Protein AF-A0A9P7YY06-F1 (afdb_monomer_lite)

Structure (mmCIF, N/CA/C/O backbone):
data_AF-A0A9P7YY06-F1
#
_entry.id   AF-A0A9P7YY06-F1
#
loop_
_atom_site.group_PDB
_atom_site.id
_atom_site.type_symbol
_atom_site.label_atom_id
_atom_site.label_alt_id
_atom_site.label_comp_id
_atom_site.label_asym_id
_atom_site.label_entity_id
_atom_site.label_seq_id
_atom_site.pdbx_PDB_ins_code
_atom_site.Cartn_x
_atom_site.Cartn_y
_atom_site.Cartn_z
_atom_site.occupancy
_atom_site.B_iso_or_equiv
_atom_site.auth_seq_id
_atom_site.auth_comp_id
_atom_site.auth_asym_id
_atom_site.auth_atom_id
_atom_site.pdbx_PDB_model_num
ATOM 1 N N . MET A 1 1 ? 4.357 -11.375 -32.582 1.00 69.19 1 MET A N 1
ATOM 2 C CA . MET A 1 1 ? 5.715 -10.947 -32.177 1.00 69.19 1 MET A CA 1
ATOM 3 C C . MET A 1 1 ? 5.983 -11.492 -30.786 1.00 69.19 1 MET A C 1
ATOM 5 O O . MET A 1 1 ? 5.056 -11.483 -29.986 1.00 69.19 1 MET A O 1
ATOM 9 N N . ALA A 1 2 ? 7.186 -12.002 -30.522 1.00 88.50 2 ALA A N 1
ATOM 10 C CA . ALA A 1 2 ? 7.590 -12.388 -29.169 1.00 88.50 2 ALA A CA 1
ATOM 11 C C . ALA A 1 2 ? 7.862 -11.129 -28.327 1.00 88.50 2 ALA A C 1
ATOM 13 O O . ALA A 1 2 ? 8.323 -10.129 -28.876 1.00 88.50 2 ALA A O 1
ATOM 14 N N . LEU A 1 3 ? 7.557 -11.180 -27.028 1.00 92.06 3 LEU A N 1
ATOM 15 C CA . LEU A 1 3 ? 7.874 -10.096 -26.093 1.00 92.06 3 LEU A CA 1
ATOM 16 C C . LEU A 1 3 ? 9.390 -10.009 -25.880 1.00 92.06 3 LEU A C 1
ATOM 18 O O . LEU A 1 3 ? 10.074 -11.034 -25.829 1.00 92.06 3 LEU A O 1
ATOM 22 N N . SER A 1 4 ? 9.908 -8.795 -25.727 1.00 96.25 4 SER A N 1
ATOM 23 C CA . SER A 1 4 ? 11.290 -8.557 -25.306 1.00 96.25 4 SER A CA 1
ATOM 24 C C . SER A 1 4 ? 11.513 -8.962 -23.841 1.00 96.25 4 SER A C 1
ATOM 26 O O . SER A 1 4 ? 10.565 -9.104 -23.066 1.00 96.25 4 SER A O 1
ATOM 28 N N . LYS A 1 5 ? 12.777 -9.138 -23.429 1.00 96.31 5 LYS A N 1
ATOM 29 C CA . LYS A 1 5 ? 13.112 -9.486 -22.037 1.00 96.31 5 LYS A CA 1
ATOM 30 C C . LYS A 1 5 ? 12.528 -8.482 -21.017 1.00 96.31 5 LYS A C 1
ATOM 32 O O . LYS A 1 5 ? 11.865 -8.950 -20.092 1.00 96.31 5 LYS A O 1
ATOM 37 N N . PRO A 1 6 ? 12.667 -7.150 -21.190 1.00 95.69 6 PRO A N 1
ATOM 38 C CA . PRO A 1 6 ? 12.095 -6.186 -20.244 1.00 95.69 6 PRO A CA 1
ATOM 39 C C . PRO A 1 6 ? 10.567 -6.249 -20.164 1.00 95.69 6 PRO A C 1
ATOM 41 O O . PRO A 1 6 ? 9.986 -6.055 -19.101 1.00 95.69 6 PRO A O 1
ATOM 44 N N . GLU A 1 7 ? 9.897 -6.581 -21.269 1.00 95.19 7 GLU A N 1
ATOM 45 C CA . GLU A 1 7 ? 8.444 -6.757 -21.295 1.00 95.19 7 GLU A CA 1
ATOM 46 C C . GLU A 1 7 ? 7.975 -7.989 -20.517 1.00 95.19 7 GLU A C 1
ATOM 48 O O . GLU A 1 7 ? 6.922 -7.946 -19.875 1.00 95.19 7 GLU A O 1
ATOM 53 N N . VAL A 1 8 ? 8.731 -9.088 -20.590 1.00 96.50 8 VAL A N 1
ATOM 54 C CA . VAL A 1 8 ? 8.458 -10.304 -19.812 1.00 96.50 8 VAL A CA 1
ATOM 55 C C . VAL A 1 8 ? 8.647 -10.027 -18.322 1.00 96.50 8 VAL A C 1
ATOM 57 O O . VAL A 1 8 ? 7.771 -10.367 -17.528 1.00 96.50 8 VAL A O 1
ATOM 60 N N . GLU A 1 9 ? 9.736 -9.355 -17.954 1.00 96.25 9 GLU A N 1
ATOM 61 C CA . GLU A 1 9 ? 10.035 -9.000 -16.564 1.00 96.25 9 GLU A CA 1
ATOM 62 C C . GLU A 1 9 ? 8.992 -8.025 -15.991 1.00 96.25 9 GLU A C 1
ATOM 64 O O . GLU A 1 9 ? 8.420 -8.277 -14.931 1.00 96.25 9 GLU A O 1
ATOM 69 N N . ALA A 1 10 ? 8.618 -6.982 -16.740 1.00 94.00 10 ALA A N 1
ATOM 70 C CA . ALA A 1 10 ? 7.554 -6.058 -16.346 1.00 94.00 10 ALA A CA 1
ATOM 71 C C . ALA A 1 10 ? 6.196 -6.762 -16.155 1.00 94.00 10 ALA A C 1
ATOM 73 O O . ALA A 1 10 ? 5.458 -6.449 -15.220 1.00 94.00 10 ALA A O 1
ATOM 74 N N . ASN A 1 11 ? 5.856 -7.736 -17.008 1.00 95.12 11 ASN A N 1
ATOM 75 C CA . ASN A 1 11 ? 4.651 -8.548 -16.820 1.00 95.12 11 ASN A CA 1
ATOM 76 C C . ASN A 1 11 ? 4.720 -9.373 -15.528 1.00 95.12 11 ASN A C 1
ATOM 78 O O . ASN A 1 11 ? 3.729 -9.445 -14.799 1.00 95.12 11 ASN A O 1
ATOM 82 N N . ALA A 1 12 ? 5.877 -9.972 -15.236 1.00 95.31 12 ALA A N 1
ATOM 83 C CA . ALA A 1 12 ? 6.086 -10.753 -14.022 1.00 95.31 12 ALA A CA 1
ATOM 84 C C . ALA A 1 12 ? 5.979 -9.895 -12.751 1.00 95.31 12 ALA A C 1
ATOM 86 O O . ALA A 1 12 ? 5.462 -10.379 -11.748 1.00 95.31 12 ALA A O 1
ATOM 87 N N . LEU A 1 13 ? 6.393 -8.625 -12.804 1.00 94.31 13 LEU A N 1
ATOM 88 C CA . LEU A 1 13 ? 6.286 -7.676 -11.689 1.00 94.31 13 LEU A CA 1
ATOM 89 C C . LEU A 1 13 ? 4.850 -7.195 -11.438 1.00 94.31 13 LEU A C 1
ATOM 91 O O . LEU A 1 13 ? 4.500 -6.903 -10.301 1.00 94.31 13 LEU A O 1
ATOM 95 N N . ILE A 1 14 ? 4.000 -7.135 -12.468 1.00 94.06 14 ILE A N 1
ATOM 96 C CA . ILE A 1 14 ? 2.593 -6.711 -12.329 1.00 94.06 14 ILE A CA 1
ATOM 97 C C . ILE A 1 14 ? 1.673 -7.865 -11.928 1.00 94.06 14 ILE A C 1
ATOM 99 O O . ILE A 1 14 ? 0.669 -7.653 -11.249 1.00 94.06 14 ILE A O 1
ATOM 103 N N . ALA A 1 15 ? 1.981 -9.086 -12.358 1.00 94.88 15 ALA A N 1
ATOM 104 C CA . ALA A 1 15 ? 1.129 -10.256 -12.169 1.00 94.88 15 ALA A CA 1
ATOM 105 C C . ALA A 1 15 ? 0.795 -10.660 -10.712 1.00 94.88 15 ALA A C 1
ATOM 107 O O . ALA A 1 15 ? -0.250 -11.295 -10.533 1.00 94.88 15 ALA A O 1
ATOM 108 N N . PRO A 1 16 ? 1.607 -10.365 -9.670 1.00 94.75 16 PRO A N 1
ATOM 109 C CA . PRO A 1 16 ? 1.339 -10.852 -8.325 1.00 94.75 16 PRO A CA 1
ATOM 110 C C . PRO A 1 16 ? -0.047 -10.462 -7.813 1.00 94.75 16 PRO A C 1
ATOM 112 O O . PRO A 1 16 ? -0.464 -9.304 -7.862 1.00 94.75 16 PRO A O 1
ATOM 115 N N . ARG A 1 17 ? -0.760 -11.446 -7.251 1.00 92.69 17 ARG A N 1
ATOM 116 C CA . ARG A 1 17 ? -2.142 -11.282 -6.776 1.00 92.69 17 ARG A CA 1
ATOM 117 C C . ARG A 1 17 ? -2.282 -10.205 -5.698 1.00 92.69 17 ARG A C 1
ATOM 119 O O . ARG A 1 17 ? -3.346 -9.602 -5.613 1.00 92.69 17 ARG A O 1
ATOM 126 N N . LYS A 1 18 ? -1.220 -9.925 -4.933 1.00 92.75 18 LYS A N 1
ATOM 127 C CA . LYS A 1 18 ? -1.161 -8.850 -3.927 1.00 92.75 18 LYS A CA 1
ATOM 128 C C . LYS A 1 18 ? -1.452 -7.454 -4.496 1.00 92.75 18 LYS A C 1
ATOM 130 O O . LYS A 1 18 ? -1.867 -6.585 -3.739 1.00 92.75 18 LYS A O 1
ATOM 135 N N . PHE A 1 19 ? -1.314 -7.244 -5.809 1.00 92.94 19 PHE A N 1
ATOM 136 C CA . PHE A 1 19 ? -1.661 -5.981 -6.476 1.00 92.94 19 PHE A CA 1
ATOM 137 C C . PHE A 1 19 ? -3.099 -5.924 -7.011 1.00 92.94 19 PHE A C 1
ATOM 139 O O . PHE A 1 19 ? -3.560 -4.865 -7.437 1.00 92.94 19 PHE A O 1
ATOM 146 N N . HIS A 1 20 ? -3.817 -7.052 -6.978 1.00 91.44 20 HIS A N 1
ATOM 147 C CA . HIS A 1 20 ? -5.168 -7.198 -7.526 1.00 91.44 20 HIS A CA 1
ATOM 148 C C . HIS A 1 20 ? -6.248 -7.701 -6.550 1.00 91.44 20 HIS A C 1
ATOM 150 O O . HIS A 1 20 ? -7.248 -8.247 -7.032 1.00 91.44 20 HIS A O 1
ATOM 156 N N . PRO A 1 21 ? -6.123 -7.585 -5.210 1.00 90.00 21 PRO A N 1
ATOM 157 C CA . PRO A 1 21 ? -7.195 -8.012 -4.329 1.00 90.00 21 PRO A CA 1
ATOM 158 C C . PRO A 1 21 ? -8.458 -7.163 -4.512 1.00 90.00 21 PRO A C 1
ATOM 160 O O . PRO A 1 21 ? -8.430 -5.954 -4.762 1.00 90.00 21 PRO A O 1
ATOM 163 N N . ILE A 1 22 ? -9.591 -7.845 -4.360 1.00 88.00 22 ILE A N 1
ATOM 164 C CA . ILE A 1 22 ? -10.929 -7.267 -4.387 1.00 88.00 22 ILE A CA 1
ATOM 165 C C . ILE A 1 22 ? -11.623 -7.687 -3.098 1.00 88.00 22 ILE A C 1
ATOM 167 O O . ILE A 1 22 ? -11.728 -8.878 -2.805 1.00 88.00 22 ILE A O 1
ATOM 171 N N . PHE A 1 23 ? -12.134 -6.710 -2.366 1.00 85.38 23 PHE A N 1
ATOM 172 C CA . PHE A 1 23 ? -13.003 -6.910 -1.221 1.00 85.38 23 PHE A CA 1
ATOM 173 C C . PHE A 1 23 ? -14.403 -6.403 -1.564 1.00 85.38 23 PHE A C 1
ATOM 175 O O . PHE A 1 23 ? -14.558 -5.323 -2.126 1.00 85.38 23 PHE A O 1
ATOM 182 N N . VAL A 1 24 ? -15.433 -7.181 -1.244 1.00 83.62 24 VAL A N 1
ATOM 183 C CA . VAL A 1 24 ? -16.827 -6.759 -1.403 1.00 83.62 24 VAL A CA 1
ATOM 184 C C . VAL A 1 24 ? -17.412 -6.569 -0.016 1.00 83.62 24 VAL A C 1
ATOM 186 O O . VAL A 1 24 ? -17.444 -7.510 0.777 1.00 83.62 24 VAL A O 1
ATOM 189 N N . THR A 1 25 ? -17.850 -5.351 0.293 1.00 75.31 25 THR A N 1
ATOM 190 C CA . THR A 1 25 ? -18.431 -5.059 1.603 1.00 75.31 25 THR A CA 1
ATOM 191 C C . THR A 1 25 ? -19.752 -5.816 1.792 1.00 75.31 25 THR A C 1
ATOM 193 O O . THR A 1 25 ? -20.514 -5.977 0.832 1.00 75.31 25 THR A O 1
ATOM 196 N N . PRO A 1 26 ? -20.077 -6.247 3.025 1.00 75.94 26 PRO A N 1
ATOM 197 C CA . PRO A 1 26 ? -21.395 -6.792 3.319 1.00 75.94 26 PRO A CA 1
ATOM 198 C C . PRO A 1 26 ? -22.502 -5.758 3.071 1.00 75.94 26 PRO A C 1
ATOM 200 O O . PRO A 1 26 ? -22.344 -4.573 3.408 1.00 75.94 26 PRO A O 1
ATOM 203 N N . VAL A 1 27 ? -23.625 -6.231 2.523 1.00 72.81 27 VAL A N 1
ATOM 204 C CA . VAL A 1 27 ? -24.876 -5.467 2.398 1.00 72.81 27 VAL A CA 1
ATOM 205 C C . VAL A 1 27 ? -25.431 -5.190 3.798 1.00 72.81 27 VAL A C 1
ATOM 207 O O . VAL A 1 27 ? -25.400 -6.062 4.664 1.00 72.81 27 VAL A O 1
ATOM 210 N N . THR A 1 28 ? -25.949 -3.987 4.022 1.00 66.94 28 THR A N 1
ATOM 211 C CA . THR A 1 28 ? -26.688 -3.604 5.231 1.00 66.94 28 THR A CA 1
ATOM 212 C C . THR A 1 28 ? -28.038 -2.999 4.844 1.00 66.94 28 THR A C 1
ATOM 214 O O . THR A 1 28 ? -28.264 -2.669 3.681 1.00 66.94 28 THR A O 1
ATOM 217 N N . GLU A 1 29 ? -28.932 -2.801 5.817 1.00 62.09 29 GLU A N 1
ATOM 218 C CA . GLU A 1 29 ? -30.251 -2.177 5.592 1.00 62.09 29 GLU A CA 1
ATOM 219 C C . GLU A 1 29 ? -30.163 -0.788 4.936 1.00 62.09 29 GLU A C 1
ATOM 221 O O . GLU A 1 29 ? -31.053 -0.384 4.195 1.00 62.09 29 GLU A O 1
ATOM 226 N N . SER A 1 30 ? -29.065 -0.068 5.178 1.00 57.69 30 SER A N 1
ATOM 227 C CA . SER A 1 30 ? -28.807 1.278 4.660 1.00 57.69 30 SER A CA 1
ATOM 228 C C . SER A 1 30 ? -27.761 1.331 3.538 1.00 57.69 30 SER A C 1
ATOM 230 O O . SER A 1 30 ? -27.449 2.422 3.053 1.00 57.69 30 SER A O 1
ATOM 232 N N . ARG A 1 31 ? -27.177 0.192 3.126 1.00 63.50 31 ARG A N 1
ATOM 233 C CA . ARG A 1 31 ? -26.024 0.159 2.206 1.00 63.50 31 ARG A CA 1
ATOM 234 C C . ARG A 1 31 ? -25.993 -1.101 1.332 1.00 63.50 31 ARG A C 1
ATOM 236 O O . ARG A 1 31 ? -25.912 -2.213 1.840 1.00 63.50 31 ARG A O 1
ATOM 243 N N . GLY A 1 32 ? -25.928 -0.927 0.010 1.00 65.50 32 GLY A N 1
ATOM 244 C CA . GLY A 1 32 ? -25.620 -2.015 -0.930 1.00 65.50 32 GLY A CA 1
ATOM 245 C C . GLY A 1 32 ? -24.169 -2.517 -0.828 1.00 65.50 32 GLY A C 1
ATOM 246 O O . GLY A 1 32 ? -23.328 -1.904 -0.171 1.00 65.50 32 GLY A O 1
ATOM 247 N N . ALA A 1 33 ? -23.857 -3.632 -1.493 1.00 71.50 33 ALA A N 1
ATOM 248 C CA . ALA A 1 33 ? -22.490 -4.146 -1.556 1.00 71.50 33 ALA A CA 1
ATOM 249 C C . ALA A 1 33 ? -21.589 -3.193 -2.358 1.00 71.50 33 ALA A C 1
ATOM 251 O O . ALA A 1 33 ? -21.955 -2.761 -3.452 1.00 71.50 33 ALA A O 1
ATOM 252 N N . LEU A 1 34 ? -20.401 -2.891 -1.833 1.00 73.06 34 LEU A N 1
ATOM 253 C CA . LEU A 1 34 ? -19.396 -2.069 -2.508 1.00 73.06 34 LEU A CA 1
ATOM 254 C C . LEU A 1 34 ? -18.177 -2.913 -2.833 1.00 73.06 34 LEU A C 1
ATOM 256 O O . LEU A 1 34 ? -17.613 -3.571 -1.959 1.00 73.06 34 LEU A O 1
ATOM 260 N N . ARG A 1 35 ? -17.754 -2.862 -4.093 1.00 78.25 35 ARG A N 1
ATOM 261 C CA . ARG A 1 35 ? -16.519 -3.486 -4.548 1.00 78.25 35 ARG A CA 1
ATOM 262 C C . ARG A 1 35 ? -15.356 -2.525 -4.312 1.00 78.25 35 ARG A C 1
ATOM 264 O O . ARG A 1 35 ? -15.343 -1.426 -4.852 1.00 78.25 35 ARG A O 1
ATOM 271 N N . ILE A 1 36 ? -14.382 -2.971 -3.534 1.00 81.56 36 ILE A N 1
ATOM 272 C CA . ILE A 1 36 ? -13.179 -2.235 -3.158 1.00 81.56 36 ILE A CA 1
ATOM 273 C C . ILE A 1 36 ? -11.979 -2.971 -3.747 1.00 81.56 36 ILE A C 1
ATOM 275 O O . ILE A 1 36 ? -11.750 -4.137 -3.428 1.00 81.56 36 ILE A O 1
ATOM 279 N N . THR A 1 37 ? -11.210 -2.300 -4.596 1.00 86.06 37 THR A N 1
ATOM 280 C CA . THR A 1 37 ? -9.901 -2.778 -5.050 1.00 86.06 37 THR A CA 1
ATOM 281 C C . THR A 1 37 ? -8.804 -2.123 -4.232 1.00 86.06 37 THR A C 1
ATOM 283 O O . THR A 1 37 ? -8.888 -0.956 -3.847 1.00 86.06 37 THR A O 1
ATOM 286 N N . PHE A 1 38 ? -7.770 -2.889 -3.931 1.00 90.06 38 PHE A N 1
ATOM 287 C CA . PHE A 1 38 ? -6.593 -2.378 -3.248 1.00 90.06 38 PHE A CA 1
ATOM 288 C C . PHE A 1 38 ? -5.360 -3.131 -3.733 1.00 90.06 38 PHE A C 1
ATOM 290 O O . PHE A 1 38 ? -5.462 -4.013 -4.581 1.00 90.06 38 PHE A O 1
ATOM 297 N N . ALA A 1 39 ? -4.198 -2.756 -3.228 1.00 92.56 39 ALA A N 1
ATOM 298 C CA . ALA A 1 39 ? -2.951 -3.462 -3.421 1.00 92.56 39 ALA A CA 1
ATOM 299 C C . ALA A 1 39 ? -2.143 -3.444 -2.127 1.00 92.56 39 ALA A C 1
ATOM 301 O O . ALA A 1 39 ? -2.262 -2.528 -1.310 1.00 92.56 39 ALA A O 1
ATOM 302 N N . ILE A 1 40 ? -1.309 -4.461 -1.963 1.00 94.62 40 ILE A N 1
ATOM 303 C CA . ILE A 1 40 ? -0.362 -4.595 -0.865 1.00 94.62 40 ILE A CA 1
ATOM 304 C C . ILE A 1 40 ? 1.035 -4.499 -1.469 1.00 94.62 40 ILE A C 1
ATOM 306 O O . ILE A 1 40 ? 1.356 -5.256 -2.383 1.00 94.62 40 ILE A O 1
ATOM 310 N N . ALA A 1 41 ? 1.854 -3.588 -0.957 1.00 94.81 41 ALA A N 1
ATOM 311 C CA . ALA A 1 41 ? 3.284 -3.513 -1.225 1.00 94.81 41 ALA A CA 1
ATOM 312 C C . ALA A 1 41 ? 4.069 -3.974 0.010 1.00 94.81 41 ALA A C 1
ATOM 314 O O . ALA A 1 41 ? 3.643 -3.744 1.146 1.00 94.81 41 ALA A O 1
ATOM 315 N N . GLY A 1 42 ? 5.226 -4.593 -0.206 1.00 94.50 42 GLY A N 1
ATOM 316 C CA . GLY A 1 42 ? 6.080 -5.095 0.865 1.00 94.50 42 GLY A CA 1
ATOM 317 C C . GLY A 1 42 ? 5.615 -6.433 1.423 1.00 94.50 42 GLY A C 1
ATOM 318 O O . GLY A 1 42 ? 5.275 -7.338 0.658 1.00 94.50 42 GLY A O 1
ATOM 319 N N . ALA A 1 43 ? 5.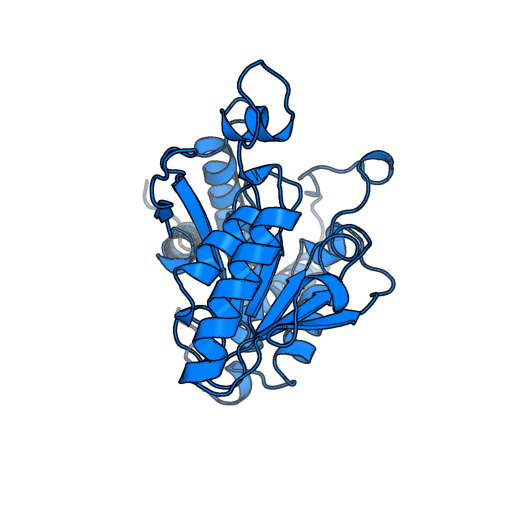623 -6.560 2.748 1.00 92.06 43 ALA A N 1
ATOM 320 C CA . ALA A 1 43 ? 5.298 -7.808 3.437 1.00 92.06 43 ALA A CA 1
ATOM 321 C C . ALA A 1 43 ? 3.886 -8.331 3.105 1.00 92.06 43 ALA A C 1
ATOM 323 O O . ALA A 1 43 ? 2.916 -7.566 3.038 1.00 92.06 43 ALA A O 1
ATOM 324 N N . GLU A 1 44 ? 3.767 -9.646 2.942 1.00 85.31 44 GLU A N 1
ATOM 325 C CA . GLU A 1 44 ? 2.503 -10.329 2.668 1.00 85.31 44 GLU A CA 1
ATOM 326 C C . GLU A 1 44 ? 1.601 -10.376 3.907 1.00 85.31 44 GLU A C 1
ATOM 328 O O . GLU A 1 44 ? 1.980 -9.984 5.012 1.00 85.31 44 GLU A O 1
ATOM 333 N N . GLU A 1 45 ? 0.360 -10.813 3.718 1.00 83.44 45 GLU A N 1
ATOM 334 C CA . GLU A 1 45 ? -0.631 -10.948 4.786 1.00 83.44 45 GLU A CA 1
ATOM 335 C C . GLU A 1 45 ? -0.146 -11.892 5.900 1.00 83.44 45 GLU A C 1
ATOM 337 O O . GLU A 1 45 ? 0.520 -12.891 5.641 1.00 83.44 45 GLU A O 1
ATOM 342 N N . GLY A 1 46 ? -0.475 -11.584 7.159 1.00 81.94 46 GLY A N 1
ATOM 343 C CA . GLY A 1 46 ? -0.106 -12.418 8.310 1.00 81.94 46 GLY A CA 1
ATOM 344 C C . GLY A 1 46 ? 1.329 -12.244 8.819 1.00 81.94 46 GLY A C 1
ATOM 345 O O . GLY A 1 46 ? 1.624 -12.675 9.933 1.00 81.94 46 GLY A O 1
ATOM 346 N N . GLU A 1 47 ? 2.211 -11.573 8.072 1.00 88.19 47 GLU A N 1
ATOM 347 C CA . GLU A 1 47 ? 3.531 -11.200 8.588 1.00 88.19 47 GLU A CA 1
ATOM 348 C C . GLU A 1 47 ? 3.428 -10.169 9.725 1.00 88.19 47 GLU A C 1
ATOM 350 O O . GLU A 1 47 ? 2.619 -9.234 9.681 1.00 88.19 47 GLU A O 1
ATOM 355 N N . ASP A 1 48 ? 4.289 -10.314 10.731 1.00 89.69 48 ASP A N 1
ATOM 356 C CA . ASP A 1 48 ? 4.326 -9.443 11.905 1.00 89.69 48 ASP A CA 1
ATOM 357 C C . ASP A 1 48 ? 5.152 -8.179 11.644 1.00 89.69 48 ASP A C 1
ATOM 359 O O . ASP A 1 48 ? 6.295 -8.050 12.082 1.00 89.69 48 ASP A O 1
ATOM 363 N N . VAL A 1 49 ? 4.575 -7.267 10.859 1.00 90.81 49 VAL A N 1
ATOM 364 C CA . VAL A 1 49 ? 5.192 -5.989 10.487 1.00 90.81 49 VAL A CA 1
ATOM 365 C C . VAL A 1 49 ? 4.240 -4.809 10.631 1.00 90.81 49 VAL A C 1
ATOM 367 O O . VAL A 1 49 ? 3.014 -4.952 10.569 1.00 90.81 49 VAL A O 1
ATOM 370 N N . GLU A 1 50 ? 4.827 -3.622 10.754 1.00 90.69 50 GLU A N 1
ATOM 371 C CA . GLU A 1 50 ? 4.118 -2.346 10.718 1.00 90.69 50 GLU A CA 1
ATOM 372 C C . GLU A 1 50 ? 3.343 -2.183 9.404 1.00 90.69 50 GLU A C 1
ATOM 374 O O . GLU A 1 50 ? 3.828 -2.534 8.320 1.00 90.69 50 GLU A O 1
ATOM 379 N N . THR A 1 51 ? 2.126 -1.645 9.503 1.00 91.75 51 THR A N 1
ATOM 380 C CA . THR A 1 51 ? 1.233 -1.463 8.353 1.00 91.75 51 THR A CA 1
ATOM 381 C C . THR A 1 51 ? 0.956 0.013 8.114 1.00 91.75 51 THR A C 1
ATOM 383 O O . THR A 1 51 ? 0.430 0.728 8.963 1.00 91.75 51 THR A O 1
ATOM 386 N N . ILE A 1 52 ? 1.287 0.469 6.916 1.00 90.44 52 ILE A N 1
ATOM 387 C CA . ILE A 1 52 ? 1.071 1.823 6.428 1.00 90.44 52 ILE A CA 1
ATOM 388 C C . ILE A 1 52 ? -0.140 1.788 5.504 1.00 90.44 52 ILE A C 1
ATOM 390 O O . ILE A 1 52 ? -0.248 0.921 4.642 1.00 90.44 52 ILE A O 1
ATOM 394 N N . MET A 1 53 ? -1.053 2.736 5.650 1.00 88.62 53 MET A N 1
ATOM 395 C CA . MET A 1 53 ? -2.146 2.925 4.710 1.00 88.62 53 MET A CA 1
ATOM 396 C C . MET A 1 53 ? -1.931 4.204 3.929 1.00 88.62 53 MET A C 1
ATOM 398 O O . MET A 1 53 ? -2.021 5.308 4.472 1.00 88.62 53 MET A O 1
ATOM 402 N N . PHE A 1 54 ? -1.665 4.019 2.642 1.00 83.44 54 PHE A N 1
ATOM 403 C CA . PHE A 1 54 ? -1.524 5.084 1.675 1.00 83.44 54 PHE A CA 1
ATOM 404 C C . PHE A 1 54 ? -2.895 5.388 1.066 1.00 83.44 54 PHE A C 1
ATOM 406 O O . PHE A 1 54 ? -3.514 4.536 0.422 1.00 83.44 54 PHE A O 1
ATOM 413 N N . TYR A 1 55 ? -3.365 6.620 1.239 1.00 71.44 55 TYR A N 1
ATOM 414 C CA . TYR A 1 55 ? -4.586 7.102 0.597 1.00 71.44 55 TYR A CA 1
ATOM 415 C C . TYR A 1 55 ? -4.263 8.326 -0.265 1.00 71.44 55 TYR A C 1
ATOM 417 O O . TYR A 1 55 ? -4.184 9.458 0.209 1.00 71.44 55 TYR A O 1
ATOM 425 N N . GLY A 1 56 ? -4.038 8.075 -1.557 1.00 62.50 56 GLY A N 1
ATOM 426 C CA . GLY A 1 56 ? -3.782 9.111 -2.556 1.00 62.50 56 GLY A CA 1
ATOM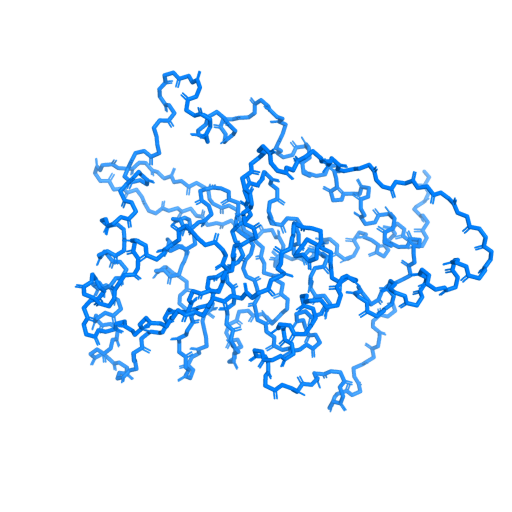 427 C C . GLY A 1 56 ? -5.058 9.847 -2.973 1.00 62.50 56 GLY A C 1
ATOM 428 O O . GLY A 1 56 ? -6.145 9.276 -2.980 1.00 62.50 56 GLY A O 1
ATOM 429 N N . GLY A 1 57 ? -4.924 11.121 -3.356 1.00 54.09 57 GLY A N 1
ATOM 430 C CA . GLY A 1 57 ? -6.044 11.945 -3.837 1.00 54.09 57 GLY A CA 1
ATOM 431 C C . GLY A 1 57 ? -6.462 11.690 -5.292 1.00 54.09 57 GLY A C 1
ATOM 432 O O . GLY A 1 57 ? -7.417 12.303 -5.762 1.00 54.09 57 GLY A O 1
ATOM 433 N N . MET A 1 58 ? -5.754 10.818 -6.017 1.00 56.53 58 MET A N 1
ATOM 434 C CA . MET A 1 58 ? -5.987 10.531 -7.438 1.00 56.53 58 MET A CA 1
ATOM 435 C C . MET A 1 58 ? -6.508 9.106 -7.654 1.00 56.53 58 MET A C 1
ATOM 437 O O . MET A 1 58 ? -6.354 8.239 -6.803 1.00 56.53 58 MET A O 1
ATOM 441 N N . PHE A 1 59 ? -7.145 8.869 -8.800 1.00 61.25 59 PHE A N 1
ATOM 442 C CA . PHE A 1 59 ? -7.534 7.534 -9.252 1.00 61.25 59 PHE A CA 1
ATOM 443 C C . PHE A 1 59 ? -6.286 6.650 -9.431 1.00 61.25 59 PHE A C 1
ATOM 445 O O . PHE A 1 59 ? -5.214 7.139 -9.785 1.00 61.25 59 PHE A O 1
ATOM 452 N N . GLY A 1 60 ? -6.416 5.355 -9.151 1.00 70.25 60 GLY A N 1
ATOM 453 C CA . GLY A 1 60 ? -5.386 4.372 -9.519 1.00 70.25 60 GLY A CA 1
ATOM 454 C C . GLY A 1 60 ? -4.357 4.162 -8.436 1.00 70.25 60 GLY A C 1
ATOM 455 O O . GLY A 1 60 ? -3.270 3.667 -8.718 1.00 70.25 60 GLY A O 1
ATOM 456 N N . VAL A 1 61 ? -4.700 4.534 -7.201 1.00 78.25 61 VAL A N 1
ATOM 457 C CA . VAL A 1 61 ? -3.819 4.469 -6.035 1.00 78.25 61 VAL A CA 1
ATOM 458 C C . VAL A 1 61 ? -3.196 3.089 -5.905 1.00 78.25 61 VAL A C 1
ATOM 460 O O . VAL A 1 61 ? -1.997 3.004 -5.650 1.00 78.25 61 VAL A O 1
ATOM 463 N N . ARG A 1 62 ? -3.955 2.010 -6.148 1.00 87.12 62 ARG A N 1
ATOM 464 C CA . ARG A 1 62 ? -3.418 0.646 -6.034 1.00 87.12 62 ARG A CA 1
ATOM 465 C C . ARG A 1 62 ? -2.218 0.378 -6.944 1.00 87.12 62 ARG A C 1
ATOM 467 O O . ARG A 1 62 ? -1.318 -0.360 -6.559 1.00 87.12 62 ARG A O 1
ATOM 474 N N . TRP A 1 63 ? -2.152 1.019 -8.111 1.00 86.19 63 TRP A N 1
ATOM 475 C CA . TRP A 1 63 ? -1.046 0.857 -9.055 1.00 86.19 63 TRP A CA 1
ATOM 476 C C . TRP A 1 63 ? 0.257 1.488 -8.550 1.00 86.19 63 TRP A C 1
ATOM 478 O O . TRP A 1 63 ? 1.332 1.077 -8.985 1.00 86.19 63 TRP A O 1
ATOM 488 N N . GLN A 1 64 ? 0.189 2.383 -7.554 1.00 84.44 64 GLN A N 1
ATOM 489 C CA . GLN A 1 64 ? 1.384 2.879 -6.871 1.00 84.44 64 GLN A CA 1
ATOM 490 C C . GLN A 1 64 ? 2.125 1.801 -6.078 1.00 84.44 64 GLN A C 1
ATOM 492 O O . GLN A 1 64 ? 3.332 1.927 -5.866 1.00 84.44 64 GLN A O 1
ATOM 497 N N . ALA A 1 65 ? 1.445 0.714 -5.702 1.00 90.38 65 ALA A N 1
ATOM 498 C CA . ALA A 1 65 ? 2.077 -0.405 -5.018 1.00 90.38 65 ALA A CA 1
ATOM 499 C C . ALA A 1 65 ? 3.240 -0.993 -5.825 1.00 90.38 65 ALA A C 1
ATOM 501 O O . ALA A 1 65 ? 4.251 -1.345 -5.231 1.00 90.38 65 ALA A O 1
ATOM 502 N N . LEU A 1 66 ? 3.146 -1.021 -7.162 1.00 90.56 66 LEU A N 1
ATOM 503 C CA . LEU A 1 66 ? 4.207 -1.539 -8.035 1.00 90.56 66 LEU A CA 1
ATOM 504 C C . LEU A 1 66 ? 5.527 -0.793 -7.852 1.00 90.56 66 LEU A C 1
ATOM 506 O O . LEU A 1 66 ? 6.598 -1.390 -7.868 1.00 90.56 66 LEU A O 1
ATOM 510 N N . TRP A 1 67 ? 5.444 0.524 -7.678 1.00 87.00 67 TRP A N 1
ATOM 511 C CA . TRP A 1 67 ? 6.616 1.365 -7.507 1.00 87.00 67 TRP A CA 1
ATOM 512 C C . TRP A 1 67 ? 7.187 1.224 -6.096 1.00 87.00 67 TRP A C 1
ATOM 514 O O . TRP A 1 67 ? 8.401 1.214 -5.931 1.00 87.00 67 TRP A O 1
ATOM 524 N N . GLN A 1 68 ? 6.340 1.058 -5.080 1.00 89.62 68 GLN A N 1
ATOM 525 C CA . GLN A 1 68 ? 6.789 1.027 -3.685 1.00 89.62 68 GLN A CA 1
ATOM 526 C C . GLN A 1 68 ? 7.140 -0.379 -3.166 1.00 89.62 68 GLN A C 1
ATOM 528 O O . GLN A 1 68 ? 7.791 -0.485 -2.125 1.00 89.62 68 GLN A O 1
ATOM 533 N N . ASP A 1 69 ? 6.760 -1.449 -3.875 1.00 93.88 69 ASP A N 1
ATOM 534 C CA . ASP A 1 69 ? 6.898 -2.841 -3.420 1.00 93.88 69 ASP A CA 1
ATOM 535 C C . ASP A 1 69 ? 8.329 -3.221 -3.056 1.00 93.88 69 ASP A C 1
ATOM 537 O O . ASP A 1 69 ? 8.562 -3.822 -2.005 1.00 93.88 69 ASP A O 1
ATOM 541 N N . TYR A 1 70 ? 9.295 -2.815 -3.878 1.00 92.12 70 TYR A N 1
ATOM 542 C CA . TYR A 1 70 ? 10.696 -3.133 -3.640 1.00 92.12 70 TYR A CA 1
ATOM 543 C C . TYR A 1 70 ? 11.217 -2.520 -2.334 1.00 92.12 70 TYR A C 1
ATOM 545 O O . TYR A 1 70 ? 11.778 -3.239 -1.504 1.00 92.12 70 TYR A O 1
ATOM 553 N N . LEU A 1 71 ? 11.004 -1.216 -2.112 1.00 89.44 71 LEU A N 1
ATOM 554 C CA . LEU A 1 71 ? 11.446 -0.553 -0.881 1.00 89.44 71 LEU A CA 1
ATOM 555 C C . LEU A 1 71 ? 10.659 -1.029 0.339 1.00 89.44 71 LEU A C 1
ATOM 557 O O . LEU A 1 71 ? 11.250 -1.256 1.393 1.00 89.44 71 LEU A O 1
ATOM 561 N N . ALA A 1 72 ? 9.347 -1.217 0.207 1.00 92.12 72 ALA A N 1
ATOM 562 C CA . ALA A 1 72 ? 8.529 -1.733 1.297 1.00 92.12 72 ALA A CA 1
ATOM 563 C C . ALA A 1 72 ? 9.011 -3.130 1.727 1.00 92.12 72 ALA A C 1
ATOM 565 O O . ALA A 1 72 ? 9.183 -3.394 2.918 1.00 92.12 72 ALA A O 1
ATOM 566 N N . THR A 1 73 ? 9.342 -3.990 0.757 1.00 92.88 73 THR A N 1
ATOM 567 C CA . THR A 1 73 ? 9.940 -5.309 1.007 1.00 92.88 73 THR A CA 1
ATOM 568 C C . THR A 1 73 ? 11.317 -5.171 1.646 1.00 92.88 73 THR A C 1
ATOM 570 O O . THR A 1 73 ? 11.588 -5.813 2.660 1.00 92.88 73 THR A O 1
ATOM 573 N N . LYS A 1 74 ? 12.178 -4.299 1.104 1.00 89.56 74 LYS A N 1
ATOM 574 C CA . LYS A 1 74 ? 13.529 -4.039 1.622 1.00 89.56 74 LYS A CA 1
ATOM 575 C C . LYS A 1 74 ? 13.512 -3.677 3.098 1.00 89.56 74 LYS A C 1
ATOM 577 O O . LYS A 1 74 ? 14.310 -4.219 3.855 1.00 89.56 74 LYS A O 1
ATOM 582 N N . HIS A 1 75 ? 12.615 -2.787 3.499 1.00 90.06 75 HIS A N 1
ATOM 583 C CA . HIS A 1 75 ? 12.550 -2.273 4.864 1.00 90.06 75 HIS A CA 1
ATOM 584 C C . HIS A 1 75 ? 11.562 -3.036 5.753 1.00 90.06 75 HIS A C 1
ATOM 586 O O . HIS A 1 75 ? 11.396 -2.697 6.917 1.00 90.06 75 HIS A O 1
ATOM 592 N N . GLY A 1 76 ? 10.930 -4.091 5.233 1.00 91.69 76 GLY A N 1
ATOM 593 C CA . GLY A 1 76 ? 10.063 -4.961 6.017 1.00 91.69 76 GLY A CA 1
ATOM 594 C C . GLY A 1 76 ? 8.814 -4.271 6.552 1.00 91.69 76 GLY A C 1
ATOM 595 O O . GLY A 1 76 ? 8.405 -4.558 7.671 1.00 91.69 76 GLY A O 1
ATOM 596 N N . VAL A 1 77 ? 8.211 -3.392 5.755 1.00 92.56 77 VAL A N 1
ATOM 597 C CA . VAL A 1 77 ? 6.920 -2.765 6.058 1.00 92.56 77 VAL A CA 1
ATOM 598 C C . VAL A 1 77 ? 5.838 -3.305 5.127 1.00 92.56 77 VAL A C 1
ATOM 600 O O . VAL A 1 77 ? 6.129 -3.810 4.038 1.00 92.56 77 VAL A O 1
ATOM 603 N N . ARG A 1 78 ? 4.577 -3.190 5.543 1.00 94.38 78 ARG A N 1
ATOM 604 C CA . ARG A 1 78 ? 3.413 -3.431 4.686 1.00 94.38 78 ARG A CA 1
ATOM 605 C C . ARG A 1 78 ? 2.786 -2.099 4.314 1.00 94.38 78 ARG A C 1
ATOM 607 O O . ARG A 1 78 ? 2.538 -1.285 5.196 1.00 94.38 78 ARG A O 1
ATOM 614 N N . VAL A 1 79 ? 2.481 -1.884 3.038 1.00 92.94 79 VAL A N 1
ATOM 615 C CA . VAL A 1 79 ? 1.781 -0.672 2.587 1.00 92.94 79 VAL A CA 1
ATOM 616 C C . VAL A 1 79 ? 0.513 -1.058 1.844 1.00 92.94 79 VAL A C 1
ATOM 618 O O . VAL A 1 79 ? 0.564 -1.783 0.852 1.00 92.94 79 VAL A O 1
ATOM 621 N N . LEU A 1 80 ? -0.627 -0.574 2.327 1.00 92.12 80 LEU A N 1
ATOM 622 C CA . LEU A 1 80 ? -1.932 -0.745 1.702 1.00 92.12 80 LEU A CA 1
ATOM 623 C C . LEU A 1 80 ? -2.217 0.459 0.805 1.00 92.12 80 LEU A C 1
ATOM 625 O O . LEU A 1 80 ? -2.308 1.586 1.292 1.00 92.12 80 LEU A O 1
ATOM 629 N N . PHE A 1 81 ? -2.391 0.207 -0.488 1.00 89.12 81 PHE A N 1
ATOM 630 C CA . PHE A 1 81 ? -2.803 1.195 -1.481 1.00 89.12 81 PHE A CA 1
ATOM 631 C C . PHE A 1 81 ? -4.243 0.931 -1.877 1.00 89.12 81 PHE A C 1
ATOM 633 O O . PHE A 1 81 ? -4.547 -0.095 -2.481 1.00 89.12 81 PHE A O 1
ATOM 640 N N . ILE A 1 82 ? -5.139 1.838 -1.517 1.00 84.25 82 ILE A N 1
ATOM 641 C CA . ILE A 1 82 ? -6.575 1.566 -1.548 1.00 84.25 82 ILE A CA 1
ATOM 642 C C . ILE A 1 82 ? -7.218 2.468 -2.586 1.00 84.25 82 ILE A C 1
ATOM 644 O O . ILE A 1 82 ? -7.106 3.692 -2.491 1.00 84.25 82 ILE A O 1
ATOM 648 N N . ASP A 1 83 ? -7.894 1.870 -3.567 1.00 78.69 83 ASP A N 1
ATOM 649 C CA . ASP A 1 83 ? -8.685 2.658 -4.503 1.00 78.69 83 ASP A CA 1
ATOM 650 C C . ASP A 1 83 ? -9.876 3.308 -3.771 1.00 78.69 83 ASP A C 1
ATOM 652 O O . ASP A 1 83 ? -10.317 2.890 -2.692 1.00 78.69 83 ASP A O 1
ATOM 656 N N . ARG A 1 84 ? -10.361 4.414 -4.332 1.00 70.69 84 ARG A N 1
ATOM 657 C CA . ARG A 1 84 ? -11.237 5.398 -3.675 1.00 70.69 84 ARG A CA 1
ATOM 658 C C . ARG A 1 84 ? -12.486 4.706 -3.123 1.00 70.69 84 ARG A C 1
ATOM 660 O O . ARG A 1 84 ? -12.989 3.797 -3.769 1.00 70.69 84 ARG A O 1
ATOM 667 N N . ALA A 1 85 ? -13.037 5.051 -1.953 1.00 62.34 85 ALA A N 1
ATOM 668 C CA . ALA A 1 85 ? -12.875 6.216 -1.073 1.00 62.34 85 ALA A CA 1
ATOM 669 C C . ALA A 1 85 ? -11.649 6.221 -0.128 1.00 62.34 85 ALA A C 1
ATOM 671 O O . ALA A 1 85 ? -11.703 6.868 0.920 1.00 62.34 85 ALA A O 1
ATOM 672 N N . GLY A 1 86 ? -10.572 5.486 -0.430 1.00 67.69 86 GLY A N 1
ATOM 673 C CA . GLY A 1 86 ? -9.291 5.570 0.284 1.00 67.69 86 GLY A CA 1
ATOM 674 C C . GLY A 1 86 ? -9.421 5.211 1.765 1.00 67.69 86 GLY A C 1
ATOM 675 O O . GLY A 1 86 ? -9.483 4.037 2.116 1.00 67.69 86 GLY A O 1
ATOM 676 N N . THR A 1 87 ? -9.522 6.218 2.634 1.00 68.31 87 THR A N 1
ATOM 677 C CA . THR A 1 87 ? -9.663 6.068 4.090 1.00 68.31 87 THR A CA 1
ATOM 678 C C . THR A 1 87 ? -10.833 5.176 4.496 1.00 68.31 87 THR A C 1
ATOM 680 O O . THR A 1 87 ? -10.647 4.239 5.265 1.00 68.31 87 THR A O 1
ATOM 683 N N . ILE A 1 88 ? -12.043 5.428 3.994 1.00 69.69 88 ILE A N 1
ATOM 684 C CA . ILE A 1 88 ? -13.229 4.685 4.459 1.00 69.69 88 ILE A CA 1
ATOM 685 C C . ILE A 1 88 ? -13.184 3.242 3.972 1.00 69.69 88 ILE A C 1
ATOM 687 O O . ILE A 1 88 ? -13.508 2.315 4.714 1.00 69.69 88 ILE A O 1
ATOM 691 N N . HIS A 1 89 ? -12.724 3.040 2.742 1.00 76.19 89 HIS A N 1
ATOM 692 C CA . HIS A 1 89 ? -12.500 1.710 2.196 1.00 76.19 89 HIS A CA 1
ATOM 693 C C . HIS A 1 89 ? -11.431 0.954 2.978 1.00 76.19 89 HIS A C 1
ATOM 695 O O . HIS A 1 89 ? -11.639 -0.209 3.317 1.00 76.19 89 HIS A O 1
ATOM 701 N N . GLY A 1 90 ? -10.351 1.630 3.359 1.00 78.25 90 GLY A N 1
ATOM 702 C CA . GLY A 1 90 ? -9.321 1.051 4.204 1.00 78.25 90 GLY A CA 1
ATOM 703 C C . GLY A 1 90 ? -9.820 0.630 5.565 1.00 78.25 90 GLY A C 1
ATOM 704 O O . GLY A 1 90 ? -9.588 -0.503 5.971 1.00 78.25 90 GLY A O 1
ATOM 705 N N . LEU A 1 91 ? -10.607 1.467 6.231 1.00 76.94 91 LEU A N 1
ATOM 706 C CA . LEU A 1 91 ? -11.230 1.079 7.492 1.00 76.94 91 LEU A CA 1
ATOM 707 C C . LEU A 1 91 ? -12.162 -0.132 7.327 1.00 76.94 91 LEU A C 1
ATOM 709 O O . LEU A 1 91 ? -12.126 -1.034 8.160 1.00 76.94 91 LEU A O 1
ATOM 713 N N . ASN A 1 92 ? -12.943 -0.198 6.239 1.00 78.44 92 ASN A N 1
ATOM 714 C CA . ASN A 1 92 ? -13.770 -1.374 5.938 1.00 78.44 92 ASN A CA 1
ATOM 715 C C . ASN A 1 92 ? -12.919 -2.632 5.759 1.00 78.44 92 ASN A C 1
ATOM 717 O O . ASN A 1 92 ? -13.259 -3.671 6.328 1.00 78.44 92 ASN A O 1
ATOM 721 N N . ILE A 1 93 ? -11.822 -2.538 5.008 1.00 81.69 93 ILE A N 1
ATOM 722 C CA . ILE A 1 93 ? -10.885 -3.644 4.824 1.00 81.69 93 ILE A CA 1
ATOM 723 C C . ILE A 1 93 ? -10.348 -4.091 6.187 1.00 81.69 93 ILE A C 1
ATOM 725 O O . ILE A 1 93 ? -10.476 -5.259 6.520 1.00 81.69 93 ILE A O 1
ATOM 729 N N . LEU A 1 94 ? -9.849 -3.188 7.029 1.00 81.06 94 LEU A N 1
ATOM 730 C CA . LEU A 1 94 ? -9.233 -3.537 8.321 1.00 81.06 94 LEU A CA 1
ATOM 731 C C . LEU A 1 94 ? -10.206 -4.153 9.328 1.00 81.06 94 LEU A C 1
ATOM 733 O O . LEU A 1 94 ? -9.826 -5.012 10.130 1.00 81.06 94 LEU A O 1
ATOM 737 N N . THR A 1 95 ? -11.470 -3.733 9.298 1.00 78.94 95 THR A N 1
ATOM 738 C CA . THR A 1 95 ? -12.512 -4.347 10.122 1.00 78.94 95 THR A CA 1
ATOM 739 C C . THR A 1 95 ? -12.691 -5.824 9.767 1.00 78.94 95 THR A C 1
ATOM 741 O O . THR A 1 95 ? -12.794 -6.650 10.676 1.00 78.94 95 THR A O 1
ATOM 744 N N . HIS A 1 96 ? -12.656 -6.174 8.478 1.00 82.19 96 HIS A N 1
ATOM 745 C CA . HIS A 1 96 ? -12.913 -7.536 7.991 1.00 82.19 96 HIS A CA 1
ATOM 746 C C . HIS A 1 96 ? -11.635 -8.369 7.776 1.00 82.19 96 HIS A C 1
ATOM 748 O O . HIS A 1 96 ? -11.692 -9.595 7.791 1.00 82.19 96 HIS A O 1
ATOM 754 N N . HIS A 1 97 ? -10.480 -7.717 7.644 1.00 86.00 97 HIS A N 1
ATOM 755 C CA . HIS A 1 97 ? -9.176 -8.313 7.353 1.00 86.00 97 HIS A CA 1
ATOM 756 C C . HIS A 1 97 ? -8.114 -7.889 8.386 1.00 86.00 97 HIS A C 1
ATOM 758 O O . HIS A 1 97 ? -7.108 -7.271 8.036 1.00 86.00 97 HIS A O 1
ATOM 764 N N . PRO A 1 98 ? -8.291 -8.212 9.683 1.00 84.81 98 PRO A N 1
ATOM 765 C CA . PRO A 1 98 ? -7.327 -7.840 10.723 1.00 84.81 98 PRO A CA 1
ATOM 766 C C . PRO A 1 98 ? -5.934 -8.452 10.554 1.00 84.81 98 PRO A C 1
ATOM 768 O O . PRO A 1 98 ? -4.980 -7.923 11.110 1.00 84.81 98 PRO A O 1
ATOM 771 N N . HIS A 1 99 ? -5.801 -9.538 9.789 1.00 86.75 99 HIS A N 1
ATOM 772 C CA . HIS A 1 99 ? -4.516 -10.170 9.459 1.00 86.75 99 HIS A CA 1
ATOM 773 C C . HIS A 1 99 ? -3.608 -9.286 8.588 1.00 86.75 99 HIS A C 1
ATOM 775 O O . HIS A 1 99 ? -2.435 -9.604 8.399 1.00 86.75 99 HIS A O 1
ATOM 781 N N . LEU A 1 100 ? -4.138 -8.178 8.059 1.00 87.94 100 LEU A N 1
ATOM 782 C CA . LEU A 1 100 ? -3.350 -7.136 7.407 1.00 87.94 100 LEU A CA 1
ATOM 783 C C . LEU A 1 100 ? -2.598 -6.249 8.400 1.00 87.94 100 LEU A C 1
ATOM 785 O O . LEU A 1 100 ? -1.825 -5.409 7.960 1.00 87.94 100 LEU A O 1
ATOM 789 N N . LEU A 1 101 ? -2.807 -6.413 9.706 1.00 87.81 101 LEU A N 1
ATOM 790 C CA . LEU A 1 101 ? -2.083 -5.713 10.763 1.00 87.81 101 LEU A CA 1
ATOM 791 C C . LEU A 1 101 ? -1.088 -6.658 11.439 1.00 87.81 101 LEU A C 1
ATOM 793 O O . LEU A 1 101 ? -1.260 -7.876 11.407 1.00 87.81 101 LEU A O 1
ATOM 797 N N . SER A 1 102 ? -0.069 -6.093 12.087 1.00 84.94 102 SER A N 1
ATOM 798 C CA . SER A 1 102 ? 0.843 -6.856 12.946 1.00 84.94 102 SER A CA 1
ATOM 799 C C . SER A 1 102 ? 0.050 -7.621 14.026 1.00 84.94 102 SER A C 1
ATOM 801 O O . SER A 1 102 ? -0.689 -7.000 14.801 1.00 84.94 102 SER A O 1
ATOM 803 N N . PRO A 1 103 ? 0.196 -8.958 14.125 1.00 82.00 103 PRO A N 1
ATOM 804 C CA . PRO A 1 103 ? -0.410 -9.738 15.205 1.00 82.00 103 PRO A CA 1
ATOM 805 C C . PRO A 1 103 ? 0.155 -9.374 16.588 1.00 82.00 103 PRO A C 1
ATOM 807 O O . PRO A 1 103 ? -0.531 -9.496 17.615 1.00 82.00 103 PRO A O 1
ATOM 810 N N . THR A 1 104 ? 1.416 -8.929 16.646 1.00 82.50 104 THR A N 1
ATOM 811 C CA . THR A 1 104 ? 2.078 -8.606 17.913 1.00 82.50 104 THR A CA 1
ATOM 812 C C . THR A 1 104 ? 1.740 -7.207 18.409 1.00 82.50 104 THR A C 1
ATOM 814 O O . THR A 1 104 ? 1.479 -7.048 19.604 1.00 82.50 104 THR A O 1
ATOM 817 N N . SER A 1 105 ? 1.687 -6.233 17.508 1.00 81.69 105 SER A N 1
ATOM 818 C CA . SER A 1 105 ? 1.478 -4.814 17.783 1.00 81.69 105 SER A CA 1
ATOM 819 C C . SER A 1 105 ? 0.529 -4.231 16.730 1.00 81.69 105 SER A C 1
ATOM 821 O O . SER A 1 105 ? 0.985 -3.560 15.806 1.00 81.69 105 SER A O 1
ATOM 823 N N . PRO A 1 106 ? -0.792 -4.484 16.819 1.00 83.31 106 PRO A N 1
ATOM 824 C CA . PRO A 1 106 ? -1.733 -4.042 15.798 1.00 83.31 106 PRO A CA 1
ATOM 825 C C . PRO A 1 106 ? -1.741 -2.513 15.723 1.00 83.31 106 PRO A C 1
ATOM 827 O O . PRO A 1 106 ? -2.233 -1.818 16.616 1.00 83.31 106 PRO A O 1
ATOM 830 N N . ASN A 1 107 ? -1.177 -1.990 14.643 1.00 83.19 107 ASN A N 1
ATOM 831 C CA . ASN A 1 107 ? -1.060 -0.568 14.394 1.00 83.19 107 ASN A CA 1
ATOM 832 C C . ASN A 1 107 ? -1.295 -0.259 12.922 1.00 83.19 107 ASN A C 1
ATOM 834 O O . ASN A 1 107 ? -1.055 -1.098 12.052 1.00 83.19 107 ASN A O 1
ATOM 838 N N . ILE A 1 108 ? -1.740 0.963 12.665 1.00 85.56 108 ILE A N 1
ATOM 839 C CA . ILE A 1 108 ? -1.801 1.509 11.325 1.00 85.56 108 ILE A CA 1
ATOM 840 C C . ILE A 1 108 ? -1.222 2.913 11.281 1.00 85.56 108 ILE A C 1
ATOM 842 O O . ILE A 1 108 ? -1.512 3.754 12.135 1.00 85.56 108 ILE A O 1
ATOM 846 N N . ILE A 1 109 ? -0.430 3.172 10.249 1.00 85.94 109 ILE A N 1
ATOM 847 C CA . ILE A 1 109 ? 0.136 4.484 9.962 1.00 85.94 109 ILE A CA 1
ATOM 848 C C . ILE A 1 109 ? -0.612 5.057 8.763 1.00 85.94 109 ILE A C 1
ATOM 850 O O . ILE A 1 109 ? -0.434 4.618 7.630 1.00 85.94 109 ILE A O 1
ATOM 854 N N . PHE A 1 110 ? -1.478 6.032 9.009 1.00 79.38 110 PHE A N 1
ATOM 855 C CA . PHE A 1 110 ? -2.133 6.800 7.960 1.00 79.38 110 PHE A CA 1
ATOM 856 C C . PHE A 1 110 ? -1.113 7.727 7.321 1.00 79.38 110 PHE A C 1
ATOM 858 O O . PHE A 1 110 ? -0.602 8.624 7.991 1.00 79.38 110 PHE A O 1
ATOM 865 N N . PHE A 1 111 ? -0.879 7.543 6.027 1.00 77.06 111 PHE A N 1
ATOM 866 C CA . PHE A 1 111 ? -0.000 8.397 5.248 1.00 77.06 111 PHE A CA 1
ATOM 867 C C . PHE A 1 111 ? -0.759 9.020 4.074 1.00 77.06 111 PHE A C 1
ATOM 869 O O . PHE A 1 111 ? -1.271 8.314 3.201 1.00 77.06 111 PHE A O 1
ATOM 876 N N . SER A 1 112 ? -0.841 10.355 4.075 1.00 66.06 112 SER A N 1
ATOM 877 C CA . SER A 1 112 ? -1.420 11.136 2.979 1.00 66.06 112 SER A CA 1
ATOM 878 C C . SER A 1 112 ? -0.459 12.206 2.497 1.00 66.06 112 SER A C 1
ATOM 880 O O . SER A 1 112 ? -0.063 13.067 3.289 1.00 66.06 112 SER A O 1
ATOM 882 N N . PRO A 1 113 ? -0.144 12.209 1.197 1.00 53.69 113 PRO A N 1
ATOM 883 C CA . PRO A 1 113 ? 0.611 13.284 0.582 1.00 53.69 113 PRO A CA 1
ATOM 884 C C . PRO A 1 113 ? -0.260 14.463 0.121 1.00 53.69 113 PRO A C 1
ATOM 886 O O . PRO A 1 113 ? 0.221 15.284 -0.653 1.00 53.69 113 PRO A O 1
ATOM 889 N N . TRP A 1 114 ? -1.547 14.552 0.495 1.00 47.75 114 TRP A N 1
ATOM 890 C CA . TRP A 1 114 ? -2.440 15.530 -0.138 1.00 47.75 114 TRP A CA 1
ATOM 891 C C . TRP A 1 114 ? -2.033 16.983 0.151 1.00 47.75 114 TRP A C 1
ATOM 893 O O . TRP A 1 114 ? -2.157 17.482 1.268 1.00 47.75 114 TRP A O 1
ATOM 903 N N . VAL A 1 115 ? -1.601 17.665 -0.911 1.00 44.75 115 VAL A N 1
ATOM 904 C CA . VAL A 1 115 ? -1.386 19.110 -0.998 1.00 44.75 115 VAL A CA 1
ATOM 905 C C . VAL A 1 115 ? -2.521 19.693 -1.849 1.00 44.75 115 VAL A C 1
ATOM 907 O O . VAL A 1 115 ? -2.970 19.071 -2.810 1.00 44.75 115 VAL A O 1
ATOM 910 N N . HIS A 1 116 ? -3.022 20.876 -1.487 1.00 36.91 116 HIS A N 1
ATOM 911 C CA . HIS A 1 116 ? -4.128 21.533 -2.186 1.00 36.91 116 HIS A CA 1
ATOM 912 C C . HIS A 1 116 ? -3.820 21.742 -3.683 1.00 36.91 116 HIS A C 1
ATOM 914 O O . HIS A 1 116 ? -2.750 22.235 -4.035 1.00 36.91 116 HIS A O 1
ATOM 920 N N . GLN A 1 117 ? -4.787 21.431 -4.558 1.00 34.19 117 GLN A N 1
ATOM 921 C CA . GLN A 1 117 ? -4.625 21.459 -6.024 1.00 34.19 117 GLN A CA 1
ATOM 922 C C . GLN A 1 117 ? -4.117 22.804 -6.573 1.00 34.19 117 GLN A C 1
ATOM 924 O O . GLN A 1 117 ? -3.386 22.832 -7.558 1.00 34.19 117 GLN A O 1
ATOM 929 N N . SER A 1 118 ? -4.456 23.929 -5.928 1.00 34.34 118 SER A N 1
ATOM 930 C CA . SER A 1 118 ? -3.988 25.266 -6.343 1.00 34.34 118 SER A CA 1
ATOM 931 C C . SER A 1 118 ? -2.489 25.507 -6.129 1.00 34.34 118 SER A C 1
ATOM 933 O O . SER A 1 118 ? -1.995 26.575 -6.476 1.00 34.34 118 SER A O 1
ATOM 935 N N . ILE A 1 119 ? -1.785 24.558 -5.510 1.00 35.00 119 ILE A N 1
ATOM 936 C CA . ILE A 1 119 ? -0.341 24.588 -5.255 1.00 35.00 119 ILE A CA 1
ATOM 937 C C . ILE A 1 119 ? 0.372 23.549 -6.148 1.00 35.00 119 ILE A C 1
ATOM 939 O O . ILE A 1 119 ? 1.592 23.435 -6.116 1.00 35.00 119 ILE A O 1
ATOM 943 N N . THR A 1 120 ? -0.369 22.790 -6.969 1.00 34.94 120 THR A N 1
ATOM 944 C CA . THR A 1 120 ? 0.142 21.618 -7.692 1.00 34.94 120 THR A CA 1
ATOM 945 C C . THR A 1 120 ? -0.361 21.591 -9.138 1.00 34.94 120 THR A C 1
ATOM 947 O O . THR A 1 120 ? -1.270 20.844 -9.499 1.00 34.94 120 THR A O 1
ATOM 950 N N . CYS A 1 121 ? 0.257 22.393 -10.000 1.00 27.41 121 CYS A N 1
ATOM 951 C CA . CYS A 1 121 ? 0.305 22.086 -11.425 1.00 27.41 121 CYS A CA 1
ATOM 952 C C . CYS A 1 121 ? 1.591 21.294 -11.656 1.00 27.41 121 CYS A C 1
ATOM 954 O O . CYS A 1 121 ? 2.652 21.900 -11.617 1.00 27.41 121 CYS A O 1
ATOM 956 N N . VAL A 1 122 ? 1.506 19.978 -11.861 1.00 35.12 122 VAL A N 1
ATOM 957 C CA . VAL A 1 122 ? 2.236 19.247 -12.913 1.00 35.12 122 VAL A CA 1
ATOM 958 C C . VAL A 1 122 ? 1.820 17.774 -12.874 1.00 35.12 122 VAL A C 1
ATOM 960 O O . VAL A 1 122 ? 1.804 17.088 -11.859 1.00 35.12 122 VAL A O 1
ATOM 963 N N . PHE A 1 123 ? 1.400 17.359 -14.056 1.00 38.00 123 PHE A N 1
ATOM 964 C CA . PHE A 1 123 ? 0.928 16.063 -14.499 1.00 38.00 123 PHE A CA 1
ATOM 965 C C . PHE A 1 123 ? 2.136 15.153 -14.777 1.00 38.00 123 PHE A C 1
ATOM 967 O O . PHE A 1 123 ? 3.166 15.683 -15.167 1.00 38.00 123 PHE A O 1
ATOM 974 N N . MET A 1 124 ? 1.986 13.831 -14.608 1.00 32.88 124 MET A N 1
ATOM 975 C CA . MET A 1 124 ? 2.448 12.669 -15.423 1.00 32.88 124 MET A CA 1
ATOM 976 C C . MET A 1 124 ? 3.402 12.850 -16.652 1.00 32.88 124 MET A C 1
ATOM 978 O O . MET A 1 124 ? 3.433 12.002 -17.539 1.00 32.88 124 MET A O 1
ATOM 982 N N . LEU A 1 125 ? 4.195 13.914 -16.758 1.00 29.81 125 LEU A N 1
ATOM 983 C CA . LEU A 1 125 ? 4.943 14.364 -17.937 1.00 29.81 125 LEU A CA 1
ATOM 984 C C . LEU A 1 125 ? 6.298 14.933 -17.497 1.00 29.81 125 LEU A C 1
ATOM 986 O O . LEU A 1 125 ? 6.574 16.124 -17.598 1.00 29.81 125 LEU A O 1
ATOM 990 N N . GLY A 1 126 ? 7.154 14.044 -17.005 1.00 33.09 126 GLY A N 1
ATOM 991 C CA . GLY A 1 126 ? 8.563 14.320 -16.745 1.00 33.09 126 GLY A CA 1
ATOM 992 C C . GLY A 1 126 ? 9.480 13.469 -17.619 1.00 33.09 126 GLY A C 1
ATOM 993 O O . GLY A 1 126 ? 10.456 12.936 -17.113 1.00 33.09 126 GLY A O 1
ATOM 994 N N . PHE A 1 127 ? 9.162 13.280 -18.904 1.00 35.88 127 PHE A N 1
ATOM 995 C CA . PHE A 1 127 ? 10.125 12.706 -19.848 1.00 35.88 127 PHE A CA 1
ATOM 996 C C . PHE A 1 127 ? 10.943 13.830 -20.477 1.00 35.88 127 PHE A C 1
ATOM 998 O O . PHE A 1 127 ? 10.462 14.552 -21.349 1.00 35.88 127 PHE A O 1
ATOM 1005 N N . ALA A 1 128 ? 12.200 13.947 -20.062 1.00 31.08 128 ALA A N 1
ATOM 1006 C CA . ALA A 1 128 ? 13.215 14.660 -20.818 1.00 31.08 128 ALA A CA 1
ATOM 1007 C C . ALA A 1 128 ? 14.530 13.874 -20.755 1.00 31.08 128 ALA A C 1
ATOM 1009 O O . ALA A 1 128 ? 15.155 13.738 -19.712 1.00 31.08 128 ALA A O 1
ATOM 1010 N N . SER A 1 129 ? 14.908 13.341 -21.914 1.00 41.59 129 SER A N 1
ATOM 1011 C CA . SER A 1 129 ? 16.177 12.685 -22.244 1.00 41.59 129 SER A CA 1
ATOM 1012 C C . SER A 1 129 ? 17.419 13.467 -21.797 1.00 41.59 129 SER A C 1
ATOM 1014 O O . SER A 1 129 ? 17.394 14.683 -22.008 1.00 41.59 129 SER A O 1
ATOM 1016 N N . LYS A 1 130 ? 18.519 12.788 -21.391 1.00 42.69 130 LYS A N 1
ATOM 1017 C CA . LYS A 1 130 ? 19.929 13.150 -21.716 1.00 42.69 130 LYS A CA 1
ATOM 1018 C C . LYS A 1 130 ? 21.021 12.208 -21.135 1.00 42.69 130 LYS A C 1
ATOM 1020 O O . LYS A 1 130 ? 20.750 11.357 -20.305 1.00 42.69 130 LYS A O 1
ATOM 1025 N N . LEU A 1 131 ? 22.203 12.345 -21.771 1.00 40.19 131 LEU A N 1
ATOM 1026 C CA . LEU A 1 131 ? 23.624 11.975 -21.530 1.00 40.19 131 LEU A CA 1
ATOM 1027 C C . LEU A 1 131 ? 24.050 10.652 -20.821 1.00 40.19 131 LEU A C 1
ATOM 1029 O O . LEU A 1 131 ? 23.345 10.135 -19.967 1.00 40.19 131 LEU A O 1
ATOM 1033 N N . PRO A 1 132 ? 25.237 10.079 -21.152 1.00 51.44 132 PRO A N 1
ATOM 1034 C CA . PRO A 1 132 ? 25.692 8.775 -20.631 1.00 51.44 132 PRO A CA 1
ATOM 1035 C C . PRO A 1 132 ? 25.877 8.708 -19.108 1.00 51.44 132 PRO A C 1
ATOM 1037 O O . PRO A 1 132 ? 25.540 7.688 -18.509 1.00 51.44 132 PRO A O 1
ATOM 1040 N N . ASP A 1 133 ? 26.375 9.781 -18.487 1.00 55.75 133 ASP A N 1
ATOM 1041 C CA . ASP A 1 133 ? 26.567 9.840 -17.031 1.00 55.75 133 ASP A CA 1
ATOM 1042 C C . ASP A 1 133 ? 25.222 9.958 -16.295 1.00 55.75 133 ASP A C 1
ATOM 1044 O O . ASP A 1 133 ? 24.982 9.240 -15.327 1.00 55.75 133 ASP A O 1
ATOM 1048 N N . GLU A 1 134 ? 24.279 10.745 -16.830 1.00 61.31 134 GLU A N 1
ATOM 1049 C CA . GLU A 1 134 ? 22.910 10.840 -16.300 1.00 61.31 134 GLU A CA 1
ATOM 1050 C C . GLU A 1 134 ? 22.154 9.510 -16.412 1.00 61.31 134 GLU A C 1
ATOM 1052 O O . GLU A 1 134 ? 21.424 9.144 -15.491 1.00 61.31 134 GLU A O 1
ATOM 1057 N N . LYS A 1 135 ? 22.371 8.749 -17.494 1.00 61.44 135 LYS A N 1
ATOM 1058 C CA . LYS A 1 135 ? 21.815 7.396 -17.656 1.00 61.44 135 LYS A CA 1
ATOM 1059 C C . LYS A 1 135 ? 22.358 6.411 -16.627 1.00 61.44 135 LYS A C 1
ATOM 1061 O O . LYS A 1 135 ? 21.608 5.567 -16.144 1.00 61.44 135 LYS A O 1
ATOM 1066 N N . ARG A 1 136 ? 23.647 6.491 -16.281 1.00 61.62 136 ARG A N 1
ATOM 1067 C CA . ARG A 1 136 ? 24.232 5.643 -15.230 1.00 61.62 136 ARG A CA 1
ATOM 1068 C C . ARG A 1 136 ? 23.642 5.984 -13.863 1.00 61.62 136 ARG A C 1
ATOM 1070 O O . ARG A 1 136 ? 23.309 5.075 -13.103 1.00 61.62 136 ARG A O 1
ATOM 1077 N N . ASP A 1 137 ? 23.465 7.270 -13.581 1.00 79.56 137 ASP A N 1
ATOM 1078 C CA . ASP A 1 137 ? 22.826 7.738 -12.350 1.00 79.56 137 ASP A CA 1
ATOM 1079 C C . ASP A 1 137 ? 21.330 7.390 -12.309 1.00 79.56 137 ASP A C 1
ATOM 1081 O O . ASP A 1 137 ? 20.766 7.127 -11.249 1.00 79.56 137 ASP A O 1
ATOM 1085 N N . GLU A 1 138 ? 20.650 7.376 -13.453 1.00 79.56 138 GLU A N 1
ATOM 1086 C CA . GLU A 1 138 ? 19.269 6.905 -13.589 1.00 79.56 138 GLU A CA 1
ATOM 1087 C C . GLU A 1 138 ? 19.150 5.394 -13.352 1.00 79.56 138 GLU A C 1
ATOM 1089 O O . GLU A 1 138 ? 18.280 4.964 -12.596 1.00 79.56 138 GLU A O 1
ATOM 1094 N N . GLU A 1 139 ? 20.063 4.601 -13.911 1.00 85.69 139 GLU A N 1
ATOM 1095 C CA . GLU A 1 139 ? 20.130 3.153 -13.705 1.00 85.69 139 GLU A CA 1
ATOM 1096 C C . GLU A 1 139 ? 20.393 2.803 -12.235 1.00 85.69 139 GLU A C 1
ATOM 1098 O O . GLU A 1 139 ? 19.703 1.955 -11.667 1.00 85.69 139 GLU A O 1
ATOM 1103 N N . ALA A 1 140 ? 21.332 3.499 -11.586 1.00 83.94 140 ALA A N 1
ATOM 1104 C CA . ALA A 1 140 ? 21.589 3.342 -10.156 1.00 83.94 140 ALA A CA 1
ATOM 1105 C C . ALA A 1 140 ? 20.349 3.700 -9.321 1.00 83.94 140 ALA A C 1
ATOM 1107 O O . ALA A 1 140 ? 19.918 2.907 -8.486 1.00 83.94 140 ALA A O 1
ATOM 1108 N N . ARG A 1 141 ? 19.706 4.842 -9.606 1.00 81.56 141 ARG A N 1
ATOM 1109 C CA . ARG A 1 141 ? 18.463 5.251 -8.930 1.00 81.56 141 ARG A CA 1
ATOM 1110 C C . ARG A 1 141 ? 17.330 4.250 -9.135 1.00 81.56 141 ARG A C 1
ATOM 1112 O O . ARG A 1 141 ? 16.570 4.008 -8.198 1.00 81.56 141 ARG A O 1
ATOM 1119 N N . CYS A 1 142 ? 17.208 3.666 -10.327 1.00 84.62 142 CYS A N 1
ATOM 1120 C CA . CYS A 1 142 ? 16.179 2.669 -10.597 1.00 84.62 142 CYS A CA 1
ATOM 1121 C C . CYS A 1 142 ? 16.420 1.376 -9.818 1.00 84.62 142 CYS A C 1
ATOM 1123 O O . CYS A 1 142 ? 15.492 0.851 -9.203 1.00 84.62 142 CYS A O 1
ATOM 1125 N N . ARG A 1 143 ? 17.670 0.914 -9.751 1.00 87.94 143 ARG A N 1
ATOM 1126 C CA . ARG A 1 143 ? 18.038 -0.266 -8.958 1.00 87.94 143 ARG A CA 1
ATOM 1127 C C . ARG A 1 143 ? 17.848 -0.031 -7.464 1.00 87.94 143 ARG A C 1
ATOM 1129 O O . ARG A 1 143 ? 17.305 -0.894 -6.777 1.00 87.94 143 ARG A O 1
ATOM 1136 N N . ASP A 1 144 ? 18.220 1.144 -6.973 1.00 84.12 144 ASP A N 1
ATOM 1137 C CA . ASP A 1 144 ? 18.097 1.485 -5.556 1.00 84.12 144 ASP A CA 1
ATOM 1138 C C . ASP A 1 144 ? 16.642 1.687 -5.117 1.00 84.12 144 ASP A C 1
ATOM 1140 O O . ASP A 1 144 ? 16.288 1.311 -3.999 1.00 84.12 144 ASP A O 1
ATOM 1144 N N . GLY A 1 145 ? 15.805 2.271 -5.981 1.00 80.38 145 GLY A N 1
ATOM 1145 C CA . GLY A 1 145 ? 14.410 2.600 -5.677 1.00 80.38 145 GLY A CA 1
ATOM 1146 C C . GLY A 1 145 ? 13.398 1.511 -6.036 1.00 80.38 145 GLY A C 1
ATOM 1147 O O . GLY A 1 145 ? 12.382 1.390 -5.359 1.00 80.38 145 GLY A O 1
ATOM 1148 N N . TYR A 1 146 ? 13.661 0.709 -7.069 1.00 86.00 146 TYR A N 1
ATOM 1149 C CA . TYR A 1 146 ? 12.698 -0.258 -7.619 1.00 86.00 146 TYR A CA 1
ATOM 1150 C C . TYR A 1 146 ? 13.261 -1.680 -7.756 1.00 86.00 146 TYR A C 1
ATOM 1152 O O . TYR A 1 146 ? 12.503 -2.598 -8.054 1.00 86.00 146 TYR A O 1
ATOM 1160 N N . GLY A 1 147 ? 14.569 -1.881 -7.562 1.00 88.56 147 GLY A N 1
ATOM 1161 C CA . GLY A 1 147 ? 15.212 -3.193 -7.700 1.00 88.56 147 GLY A CA 1
ATOM 1162 C C . GLY A 1 147 ? 15.405 -3.660 -9.145 1.00 88.56 147 GLY A C 1
ATOM 1163 O O . GLY A 1 147 ? 15.826 -4.792 -9.361 1.00 88.56 147 GLY A O 1
ATOM 1164 N N . ILE A 1 148 ? 15.120 -2.802 -10.129 1.00 91.19 148 ILE A N 1
ATOM 1165 C CA . ILE A 1 148 ? 15.083 -3.137 -11.561 1.00 91.19 148 ILE A CA 1
ATOM 1166 C C . ILE A 1 148 ? 15.840 -2.105 -12.403 1.00 91.19 148 ILE A C 1
ATOM 1168 O O . ILE A 1 148 ? 16.127 -1.000 -11.936 1.00 91.19 148 ILE A O 1
ATOM 1172 N N . GLY A 1 149 ? 16.169 -2.473 -13.643 1.00 90.06 149 GLY A N 1
ATOM 1173 C CA . GLY A 1 149 ? 16.773 -1.565 -14.625 1.00 90.06 149 GLY A CA 1
ATOM 1174 C C . GLY A 1 149 ? 15.777 -0.560 -15.213 1.00 90.06 149 GLY A C 1
ATOM 1175 O O . GLY A 1 149 ? 14.556 -0.735 -15.113 1.00 90.06 149 GLY A O 1
ATOM 1176 N N . VAL A 1 150 ? 16.298 0.498 -15.840 1.00 88.62 150 VAL A N 1
ATOM 1177 C CA . VAL A 1 150 ? 15.493 1.582 -16.445 1.00 88.62 150 VAL A CA 1
ATOM 1178 C C . VAL A 1 150 ? 14.566 1.069 -17.549 1.00 88.62 150 VAL A C 1
ATOM 1180 O O . VAL A 1 150 ? 13.433 1.530 -17.679 1.00 88.62 150 VAL A O 1
ATOM 1183 N N . ASP A 1 151 ? 15.014 0.092 -18.332 1.00 91.75 151 ASP A N 1
ATOM 1184 C CA . ASP A 1 151 ? 14.248 -0.522 -19.419 1.00 91.75 151 ASP A CA 1
ATOM 1185 C C . ASP A 1 151 ? 13.029 -1.307 -18.910 1.00 91.75 151 ASP A C 1
ATOM 1187 O O . ASP A 1 151 ? 11.914 -1.125 -19.407 1.00 91.75 151 ASP A O 1
ATOM 1191 N N . VAL A 1 152 ? 13.213 -2.120 -17.868 1.00 92.75 152 VAL A N 1
ATOM 1192 C CA . VAL A 1 152 ? 12.121 -2.837 -17.192 1.00 92.75 152 VAL A CA 1
ATOM 1193 C C . VAL A 1 152 ? 11.158 -1.840 -16.554 1.00 92.75 152 VAL A C 1
ATOM 1195 O O . VAL A 1 152 ? 9.943 -1.982 -16.692 1.00 92.75 152 VAL A O 1
ATOM 1198 N N . LYS A 1 153 ? 11.682 -0.790 -15.905 1.00 89.25 153 LYS A N 1
ATOM 1199 C CA . LYS A 1 153 ? 10.872 0.270 -15.291 1.00 89.25 153 LYS A CA 1
ATOM 1200 C C . LYS A 1 153 ? 10.018 1.007 -16.324 1.00 89.25 153 LYS A C 1
ATOM 1202 O O . LYS A 1 153 ? 8.842 1.253 -16.068 1.00 89.25 153 LYS A O 1
ATOM 1207 N N . HIS A 1 154 ? 10.565 1.298 -17.502 1.00 89.50 154 HIS A N 1
ATOM 1208 C CA . HIS A 1 154 ? 9.818 1.916 -18.596 1.00 89.50 154 HIS A CA 1
ATOM 1209 C C . HIS A 1 154 ? 8.652 1.032 -19.067 1.00 89.50 154 HIS A C 1
ATOM 1211 O O . HIS A 1 154 ? 7.517 1.497 -19.210 1.00 89.50 154 HIS A O 1
ATOM 1217 N N . GLU A 1 155 ? 8.903 -0.264 -19.267 1.00 93.31 155 GLU A N 1
ATOM 1218 C CA . GLU A 1 155 ? 7.864 -1.214 -19.676 1.00 93.31 155 GLU A CA 1
ATOM 1219 C C . GLU A 1 155 ? 6.820 -1.469 -18.575 1.00 93.31 155 GLU A C 1
ATOM 1221 O O . GLU A 1 155 ? 5.642 -1.696 -18.890 1.00 93.31 155 GLU A O 1
ATOM 1226 N N . LEU A 1 156 ? 7.225 -1.390 -17.302 1.00 90.56 156 LEU A N 1
ATOM 1227 C CA . LEU A 1 156 ? 6.346 -1.428 -16.132 1.00 90.56 156 LEU A CA 1
ATOM 1228 C C . LEU A 1 156 ? 5.416 -0.209 -16.109 1.00 90.56 156 LEU A C 1
ATOM 1230 O O . LEU A 1 156 ? 4.199 -0.374 -16.020 1.00 90.56 156 LEU A O 1
ATOM 1234 N N . ASP A 1 157 ? 5.961 0.998 -16.273 1.00 86.50 157 ASP A N 1
ATOM 1235 C CA . ASP A 1 157 ? 5.203 2.256 -16.261 1.00 86.50 157 ASP A CA 1
ATOM 1236 C C . ASP A 1 157 ? 4.170 2.312 -17.379 1.00 86.50 157 ASP A C 1
ATOM 1238 O O . ASP A 1 157 ? 3.013 2.676 -17.157 1.00 86.50 157 ASP A O 1
ATOM 1242 N N . LYS A 1 158 ? 4.563 1.889 -18.581 1.00 87.88 158 LYS A N 1
ATOM 1243 C CA . LYS A 1 158 ? 3.674 1.799 -19.742 1.00 87.88 158 LYS A CA 1
ATOM 1244 C C . LYS A 1 158 ? 2.477 0.886 -19.472 1.00 87.88 158 LYS A C 1
ATOM 1246 O O . LYS A 1 158 ? 1.343 1.228 -19.815 1.00 87.88 158 LYS A O 1
ATOM 1251 N N . ARG A 1 159 ? 2.704 -0.269 -18.839 1.00 89.75 159 ARG A N 1
ATOM 1252 C CA . ARG A 1 159 ? 1.643 -1.228 -18.486 1.00 89.75 159 ARG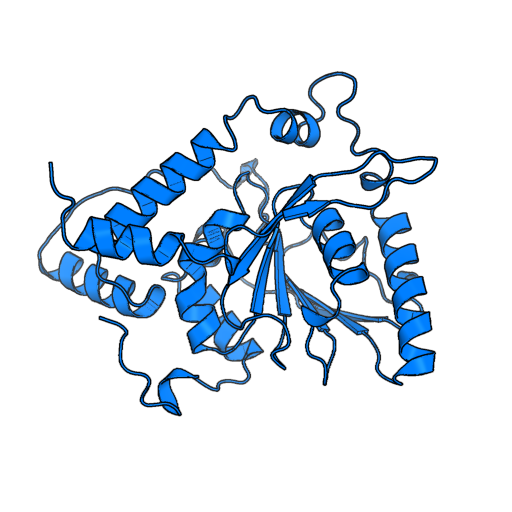 A CA 1
ATOM 1253 C C . ARG A 1 159 ? 0.776 -0.723 -17.343 1.00 89.75 159 ARG A C 1
ATOM 1255 O O . ARG A 1 159 ? -0.442 -0.761 -17.478 1.00 89.75 159 ARG A O 1
ATOM 1262 N N . ALA A 1 160 ? 1.380 -0.231 -16.263 1.00 86.62 160 ALA A N 1
ATOM 1263 C CA . ALA A 1 160 ? 0.662 0.341 -15.129 1.00 86.62 160 ALA A CA 1
ATOM 1264 C C . ALA A 1 160 ? -0.244 1.487 -15.594 1.00 86.62 160 ALA A C 1
ATOM 1266 O O . ALA A 1 160 ? -1.440 1.472 -15.325 1.00 86.62 160 ALA A O 1
ATOM 1267 N N . THR A 1 161 ? 0.285 2.403 -16.409 1.00 83.12 161 THR A N 1
ATOM 1268 C CA . THR A 1 161 ? -0.481 3.501 -17.015 1.00 83.12 161 THR A CA 1
ATOM 1269 C C . THR A 1 161 ? -1.643 2.981 -17.855 1.00 83.12 161 THR A C 1
ATOM 1271 O O . THR A 1 161 ? -2.778 3.431 -17.692 1.00 83.12 161 THR A O 1
ATOM 1274 N N . LYS A 1 162 ? -1.394 1.997 -18.731 1.00 85.50 162 LYS A N 1
ATOM 1275 C CA . LYS A 1 162 ? -2.456 1.367 -19.525 1.00 85.50 162 LYS A CA 1
ATOM 1276 C C . LYS A 1 162 ? -3.565 0.816 -18.627 1.00 85.50 162 LYS A C 1
ATOM 1278 O O . LYS A 1 162 ? -4.734 1.047 -18.927 1.00 85.50 162 LYS A O 1
ATOM 1283 N N . TRP A 1 163 ? -3.225 0.101 -17.556 1.00 84.75 163 TRP A N 1
ATOM 1284 C CA . TRP A 1 163 ? -4.216 -0.488 -16.658 1.00 84.75 163 TRP A CA 1
ATOM 1285 C C . TRP A 1 163 ? -4.962 0.550 -15.830 1.00 84.75 163 TRP A C 1
ATOM 1287 O O . TRP A 1 163 ? -6.185 0.475 -15.782 1.00 84.75 163 TRP A O 1
ATOM 1297 N N . VAL A 1 164 ? -4.273 1.563 -15.293 1.00 79.44 164 VAL A N 1
ATOM 1298 C CA . VAL A 1 164 ? -4.906 2.716 -14.633 1.00 79.44 164 VAL A CA 1
ATOM 1299 C C . VAL A 1 164 ? -5.994 3.294 -15.539 1.00 79.44 164 VAL A C 1
ATOM 1301 O O . VAL A 1 164 ? -7.145 3.387 -15.131 1.00 79.44 164 VAL A O 1
ATOM 1304 N N . PHE A 1 165 ? -5.684 3.596 -16.802 1.00 75.19 165 PHE A N 1
ATOM 1305 C CA . PHE A 1 165 ? -6.676 4.174 -17.717 1.00 75.19 165 PHE A CA 1
ATOM 1306 C C . PHE A 1 165 ? -7.736 3.182 -18.212 1.00 75.19 165 PHE A C 1
ATOM 1308 O O . PHE A 1 165 ? -8.865 3.593 -18.480 1.00 75.19 165 PHE A O 1
ATOM 1315 N N . THR A 1 166 ? -7.403 1.896 -18.339 1.00 79.25 166 THR A N 1
ATOM 1316 C CA . THR A 1 166 ? -8.359 0.861 -18.775 1.00 79.25 166 THR A CA 1
ATOM 1317 C C . THR A 1 166 ? -9.395 0.581 -17.692 1.00 79.25 166 THR A C 1
ATOM 1319 O O . THR A 1 166 ? -10.580 0.449 -17.979 1.00 79.25 166 THR A O 1
ATOM 1322 N N . GLU A 1 167 ? -8.956 0.503 -16.441 1.00 74.69 167 GLU A N 1
ATOM 1323 C CA . GLU A 1 167 ? -9.819 0.225 -15.296 1.00 74.69 167 GLU A CA 1
ATOM 1324 C C . GLU A 1 167 ? -10.534 1.480 -14.794 1.00 74.69 167 GLU A C 1
ATOM 1326 O O . GLU A 1 167 ? -11.605 1.392 -14.192 1.00 74.69 167 GLU A O 1
ATOM 1331 N N . GLN A 1 168 ? -9.944 2.654 -15.033 1.00 60.91 168 GLN A N 1
ATOM 1332 C CA . GLN A 1 168 ? -10.386 3.909 -14.440 1.00 60.91 168 GLN A CA 1
ATOM 1333 C C . GLN A 1 168 ? -10.472 5.046 -15.445 1.00 60.91 168 GLN A C 1
ATOM 1335 O O . GLN A 1 168 ? -10.101 6.178 -15.134 1.00 60.91 168 GLN A O 1
ATOM 1340 N N . SER A 1 169 ? -10.991 4.767 -16.647 1.00 50.75 169 SER A N 1
ATOM 1341 C CA . SER A 1 169 ? -11.325 5.805 -17.626 1.00 50.75 169 SER A CA 1
ATOM 1342 C C . SER A 1 169 ? -11.926 7.012 -16.897 1.00 50.75 169 SER A C 1
ATOM 1344 O O . SER A 1 169 ? -12.840 6.822 -16.093 1.00 50.75 169 SER A O 1
ATOM 1346 N N . ALA A 1 170 ? -11.416 8.223 -17.139 1.00 43.97 170 ALA A N 1
ATOM 1347 C CA . ALA A 1 170 ? -11.717 9.452 -16.386 1.00 43.97 170 ALA A CA 1
ATOM 1348 C C . ALA A 1 170 ? -13.213 9.870 -16.357 1.00 43.97 170 ALA A C 1
ATOM 1350 O O . ALA A 1 170 ? -13.564 10.911 -15.809 1.00 43.97 170 ALA A O 1
ATOM 1351 N N . ALA A 1 171 ? -14.095 9.045 -16.927 1.00 43.91 171 ALA A N 1
ATOM 1352 C CA . ALA A 1 171 ? -15.548 9.132 -16.929 1.00 43.91 171 ALA A CA 1
ATOM 1353 C C . ALA A 1 171 ? -16.240 7.918 -16.256 1.00 43.91 171 ALA A C 1
ATOM 1355 O O . ALA A 1 171 ? -17.412 7.662 -16.537 1.00 43.91 171 ALA A O 1
ATOM 1356 N N . ASN A 1 172 ? -15.542 7.148 -15.410 1.00 57.03 172 ASN A N 1
ATOM 1357 C CA . ASN A 1 172 ? -16.141 6.038 -14.665 1.00 57.03 172 ASN A CA 1
ATOM 1358 C C . ASN A 1 172 ? -16.965 6.530 -13.457 1.00 57.03 172 ASN A C 1
ATOM 1360 O O . ASN A 1 172 ? -16.826 7.668 -12.995 1.00 57.03 172 ASN A O 1
ATOM 1364 N N . ASP A 1 173 ? -17.835 5.662 -12.938 1.00 53.91 173 ASP A N 1
ATOM 1365 C CA . ASP A 1 173 ? -18.739 5.997 -11.828 1.00 53.91 173 ASP A CA 1
ATOM 1366 C C . ASP A 1 173 ? -17.983 6.376 -10.546 1.00 53.91 173 ASP A C 1
ATOM 1368 O O . ASP A 1 173 ? -18.442 7.208 -9.772 1.00 53.91 173 ASP A O 1
ATOM 1372 N N . GLU A 1 174 ? -16.771 5.860 -10.362 1.00 53.00 174 GLU A N 1
ATOM 1373 C CA . GLU A 1 174 ? -15.901 6.146 -9.220 1.00 53.00 174 GLU A CA 1
ATOM 1374 C C . GLU A 1 174 ? -15.345 7.589 -9.236 1.00 53.00 174 GLU A C 1
ATOM 1376 O O . GLU A 1 174 ? -15.271 8.243 -8.195 1.00 53.00 174 GLU A O 1
ATOM 1381 N N . ALA A 1 175 ? -15.012 8.142 -10.411 1.00 54.78 175 ALA A N 1
ATOM 1382 C CA . ALA A 1 175 ? -14.647 9.556 -10.554 1.00 54.78 175 ALA A CA 1
ATOM 1383 C C . ALA A 1 175 ? -15.850 10.490 -10.345 1.00 54.78 175 ALA A C 1
ATOM 1385 O O . ALA A 1 175 ? -15.703 11.552 -9.734 1.00 54.78 175 ALA A O 1
ATOM 1386 N N . ARG A 1 176 ? -17.045 10.074 -10.786 1.00 56.88 176 ARG A N 1
ATOM 1387 C CA . ARG A 1 176 ? -18.304 10.797 -10.535 1.00 56.88 176 ARG A CA 1
ATOM 1388 C C . ARG A 1 176 ? -18.663 10.818 -9.047 1.00 56.88 176 ARG A C 1
ATOM 1390 O O . ARG A 1 176 ? -19.013 11.880 -8.536 1.00 56.88 176 ARG A O 1
ATOM 1397 N N . LEU A 1 177 ? -18.509 9.686 -8.350 1.00 56.75 177 LEU A N 1
ATOM 1398 C CA . LEU A 1 177 ? -18.689 9.557 -6.896 1.00 56.75 177 LEU A CA 1
ATOM 1399 C C . LEU A 1 177 ? -17.775 10.525 -6.128 1.00 56.75 177 LEU A C 1
ATOM 1401 O O . LEU A 1 177 ? -18.236 11.261 -5.257 1.00 56.75 177 LEU A O 1
ATOM 1405 N N . CYS A 1 178 ? -16.501 10.619 -6.517 1.00 56.38 178 CYS A N 1
ATOM 1406 C CA . CYS A 1 178 ? -15.562 11.573 -5.924 1.00 56.38 178 CYS A CA 1
ATOM 1407 C C . CYS A 1 178 ? -15.924 13.036 -6.129 1.00 56.38 178 CYS A C 1
ATOM 1409 O O . CYS A 1 178 ? -15.887 13.814 -5.177 1.00 56.38 178 CYS A O 1
ATOM 1411 N N . LEU A 1 179 ? -16.234 13.416 -7.366 1.00 57.72 179 LEU A N 1
ATOM 1412 C CA . LEU A 1 179 ? -16.482 14.813 -7.722 1.00 57.72 179 LEU A CA 1
ATOM 1413 C C . LEU A 1 179 ? -17.870 15.296 -7.297 1.00 57.72 179 LEU A C 1
ATOM 1415 O O . LEU A 1 179 ? -18.172 16.476 -7.455 1.00 57.72 179 LEU A O 1
ATOM 1419 N N . LYS A 1 180 ? -18.717 14.387 -6.796 1.00 63.81 180 LYS A N 1
ATOM 1420 C CA . LYS A 1 180 ? -20.135 14.621 -6.515 1.00 63.81 180 LYS A CA 1
ATOM 1421 C C . LYS A 1 180 ? -20.856 15.335 -7.671 1.00 63.81 180 LYS A C 1
ATOM 1423 O O . LYS A 1 180 ? -21.722 16.177 -7.455 1.00 63.81 180 LYS A O 1
ATOM 1428 N N . SER A 1 181 ? -20.433 15.055 -8.905 1.00 55.78 181 SER A N 1
ATOM 1429 C CA . SER A 1 181 ? -20.723 15.908 -10.062 1.00 55.78 181 SER A CA 1
ATOM 1430 C C . SER A 1 181 ? -22.022 15.558 -10.790 1.00 55.78 181 SER A C 1
ATOM 1432 O O . SER A 1 181 ? -22.386 16.259 -11.732 1.00 55.78 181 SER A O 1
ATOM 1434 N N . VAL A 1 182 ? -22.737 14.507 -10.366 1.00 54.25 182 VAL A N 1
ATOM 1435 C CA . VAL A 1 182 ? -24.059 14.126 -10.897 1.00 54.25 182 VAL A CA 1
ATOM 1436 C C . VAL A 1 182 ? -24.980 13.624 -9.770 1.00 54.25 182 VAL A C 1
ATOM 1438 O O . VAL A 1 182 ? -24.485 13.153 -8.751 1.00 54.25 182 VAL A O 1
ATOM 1441 N N . PRO A 1 183 ? -26.319 13.694 -9.893 1.00 57.16 183 PRO A N 1
ATOM 1442 C CA . PRO A 1 183 ? -27.225 13.131 -8.887 1.00 57.16 183 PRO A CA 1
ATOM 1443 C C . PRO A 1 183 ? -26.954 11.639 -8.624 1.00 57.16 183 PRO A C 1
ATOM 1445 O O . PRO A 1 183 ? -26.673 10.886 -9.553 1.00 57.16 183 PRO A O 1
ATOM 1448 N N . GLY A 1 184 ? -27.045 11.202 -7.362 1.00 57.59 184 GLY A N 1
ATOM 1449 C CA . GLY A 1 184 ? -26.784 9.806 -6.971 1.00 57.59 184 GLY A CA 1
ATOM 1450 C C . GLY A 1 184 ? -25.317 9.473 -6.662 1.00 57.59 184 GLY A C 1
ATOM 1451 O O . GLY A 1 184 ? -25.009 8.325 -6.365 1.00 57.59 184 GLY A O 1
ATOM 1452 N N . THR A 1 185 ? -24.416 10.460 -6.666 1.00 52.03 185 THR A N 1
ATOM 1453 C CA . THR A 1 185 ? -22.986 10.296 -6.326 1.00 52.03 185 THR A CA 1
ATOM 1454 C C . THR A 1 185 ? -22.672 10.439 -4.837 1.00 52.03 185 THR A C 1
ATOM 1456 O O . THR A 1 185 ? -21.517 10.648 -4.467 1.00 52.03 185 THR A O 1
ATOM 1459 N N . GLY A 1 186 ? -23.683 10.419 -3.969 1.00 56.72 186 GLY A N 1
ATOM 1460 C C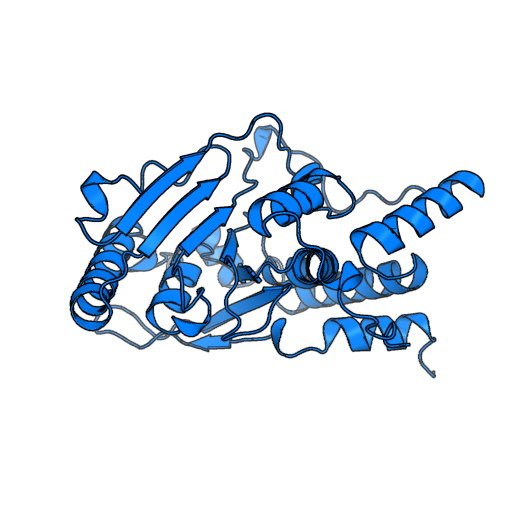A . GLY A 1 186 ? -23.439 10.433 -2.532 1.00 56.72 186 GLY A CA 1
ATOM 1461 C C . GLY A 1 186 ? -22.672 9.173 -2.145 1.00 56.72 186 GLY A C 1
ATOM 1462 O O . GLY A 1 186 ? -23.037 8.077 -2.568 1.00 56.72 186 GLY A O 1
ATOM 1463 N N . TRP A 1 187 ? -21.651 9.293 -1.299 1.00 54.72 187 TRP A N 1
ATOM 1464 C CA . TRP A 1 187 ? -20.921 8.116 -0.801 1.00 54.72 187 TRP A CA 1
ATOM 1465 C C . TRP A 1 187 ? -21.748 7.286 0.206 1.00 54.72 187 TRP A C 1
ATOM 1467 O O . TRP A 1 187 ? -21.232 6.372 0.855 1.00 54.72 187 TRP A O 1
ATOM 1477 N N . LEU A 1 188 ? -23.047 7.587 0.331 1.00 61.44 188 LEU A N 1
ATOM 1478 C CA . LEU A 1 188 ? -24.003 7.004 1.270 1.00 61.44 188 LEU A CA 1
ATOM 1479 C C . LEU A 1 188 ? -23.454 7.079 2.704 1.00 61.44 188 LEU A C 1
ATOM 1481 O O . LEU A 1 188 ? -22.941 8.114 3.117 1.00 61.44 188 LEU A O 1
ATOM 1485 N N . ALA A 1 189 ? -23.508 5.985 3.466 1.00 49.34 189 ALA A N 1
ATOM 1486 C CA . ALA A 1 189 ? -22.927 5.907 4.809 1.00 49.34 189 ALA A CA 1
ATOM 1487 C C . ALA A 1 189 ? -21.407 6.185 4.849 1.00 49.34 189 ALA A C 1
ATOM 1489 O O . ALA A 1 189 ? -20.873 6.491 5.910 1.00 49.34 189 ALA A O 1
ATOM 1490 N N . SER A 1 190 ? -20.711 6.119 3.707 1.00 51.25 190 SER A N 1
ATOM 1491 C CA . SER A 1 190 ? -19.304 6.520 3.578 1.00 51.25 190 SER A CA 1
ATOM 1492 C C . SER A 1 190 ? -19.136 8.044 3.448 1.00 51.25 190 SER A C 1
ATOM 1494 O O . SER A 1 190 ? -18.046 8.519 3.167 1.00 51.25 190 SER A O 1
ATOM 1496 N N . GLU A 1 191 ? -20.183 8.845 3.640 1.00 60.88 191 GLU A N 1
ATOM 1497 C CA . GLU A 1 191 ? -20.027 10.278 3.930 1.00 60.88 191 GLU A CA 1
ATOM 1498 C C . GLU A 1 191 ? -19.816 10.536 5.430 1.00 60.88 191 GLU A C 1
ATOM 1500 O O . GLU A 1 191 ? -19.223 11.549 5.798 1.00 60.88 191 GLU A O 1
ATOM 1505 N N . ASP A 1 192 ? -20.221 9.598 6.297 1.00 64.69 192 ASP A N 1
ATOM 1506 C CA . ASP A 1 192 ? -20.053 9.691 7.750 1.00 64.69 192 ASP A CA 1
ATOM 1507 C C . ASP A 1 192 ? -18.766 8.985 8.205 1.00 64.69 192 ASP A C 1
ATOM 1509 O O . ASP A 1 192 ? -18.775 7.928 8.844 1.00 64.69 192 ASP A O 1
ATOM 1513 N N . LEU A 1 193 ? -17.620 9.582 7.862 1.00 64.12 193 LEU A N 1
ATOM 1514 C CA . LEU A 1 193 ? -16.310 9.113 8.326 1.00 64.12 193 LEU A CA 1
ATOM 1515 C C . LEU A 1 193 ? -16.247 9.029 9.864 1.00 64.12 193 LEU A C 1
ATOM 1517 O O . LEU A 1 193 ? -15.597 8.133 10.401 1.00 64.12 193 LEU A O 1
ATOM 1521 N N . GLU A 1 194 ? -16.946 9.918 10.577 1.00 65.19 194 GLU A N 1
ATOM 1522 C CA . GLU A 1 194 ? -17.000 9.896 12.042 1.00 65.19 194 GLU A CA 1
ATOM 1523 C C . GLU A 1 194 ? -17.803 8.705 12.579 1.00 65.19 194 GLU A C 1
ATOM 1525 O O . GLU A 1 194 ? -17.368 8.030 13.514 1.00 65.19 194 GLU A O 1
ATOM 1530 N N . GLY A 1 195 ? -18.955 8.401 11.983 1.00 67.44 195 GLY A N 1
ATOM 1531 C CA . GLY A 1 195 ? -19.729 7.196 12.273 1.00 67.44 195 GLY A CA 1
ATOM 1532 C C . GLY A 1 195 ? -18.944 5.932 11.996 1.00 67.44 195 GLY A C 1
ATOM 1533 O O . GLY A 1 195 ? -18.946 5.014 12.819 1.00 67.44 195 GLY A O 1
ATOM 1534 N N . TYR A 1 196 ? -18.191 5.908 10.899 1.00 68.38 196 TYR A N 1
ATOM 1535 C CA . TYR A 1 196 ? -17.346 4.766 10.587 1.00 68.38 196 TYR A CA 1
ATOM 1536 C C . TYR A 1 196 ? -16.198 4.602 11.593 1.00 68.38 196 TYR A C 1
ATOM 1538 O O . TYR A 1 196 ? -15.941 3.490 12.057 1.00 68.38 196 TYR A O 1
ATOM 1546 N N . ALA A 1 197 ? -15.560 5.700 12.009 1.00 68.31 197 ALA A N 1
ATOM 1547 C CA . ALA A 1 197 ? -14.552 5.676 13.068 1.00 68.31 197 ALA A CA 1
ATOM 1548 C C . ALA A 1 197 ? -15.117 5.101 14.383 1.00 68.31 197 ALA A C 1
ATOM 1550 O O . ALA A 1 197 ? -14.451 4.291 15.030 1.00 68.31 197 ALA A O 1
ATOM 1551 N N . ARG A 1 198 ? -16.371 5.427 14.740 1.00 73.12 198 ARG A N 1
ATOM 1552 C CA . ARG A 1 198 ? -17.061 4.839 15.908 1.00 73.12 198 ARG A CA 1
ATOM 1553 C C . ARG A 1 198 ? -17.270 3.328 15.771 1.00 73.12 198 ARG A C 1
ATOM 1555 O O . ARG A 1 198 ? -17.042 2.603 16.738 1.00 73.12 198 ARG A O 1
ATOM 1562 N N . VAL A 1 199 ? -17.665 2.839 14.593 1.00 74.50 199 VAL A N 1
ATOM 1563 C CA . VAL A 1 199 ? -17.830 1.393 14.334 1.00 74.50 199 VAL A CA 1
ATOM 1564 C C . VAL A 1 199 ? -16.496 0.661 14.464 1.00 74.50 199 VAL A C 1
ATOM 1566 O O . VAL A 1 199 ? -16.416 -0.357 15.150 1.00 74.50 199 VAL A O 1
ATOM 1569 N N . VAL A 1 200 ? -15.434 1.200 13.860 1.00 73.69 200 VAL A N 1
ATOM 1570 C CA . VAL A 1 200 ? -14.073 0.653 13.967 1.00 73.69 200 VAL A CA 1
ATOM 1571 C C . VAL A 1 200 ? -13.640 0.600 15.430 1.00 73.69 200 VAL A C 1
ATOM 1573 O O . VAL A 1 200 ? -13.193 -0.448 15.895 1.00 73.69 200 VAL A O 1
ATOM 1576 N N . ALA A 1 201 ? -13.840 1.686 16.180 1.00 74.56 201 ALA A N 1
ATOM 1577 C CA . ALA A 1 201 ? -13.551 1.724 17.608 1.00 74.56 201 ALA A CA 1
ATOM 1578 C C . ALA A 1 201 ? -14.322 0.642 18.378 1.00 74.56 201 ALA A C 1
ATOM 1580 O O . ALA A 1 201 ? -13.713 -0.089 19.154 1.00 74.56 201 ALA A O 1
ATOM 1581 N N . ALA A 1 202 ? -15.624 0.475 18.138 1.00 76.88 202 ALA A N 1
ATOM 1582 C CA . ALA A 1 202 ? -16.433 -0.546 18.805 1.00 76.88 202 ALA A CA 1
ATOM 1583 C C . ALA A 1 202 ? -15.947 -1.979 18.511 1.00 76.88 202 ALA A C 1
ATOM 1585 O O . ALA A 1 202 ? -15.819 -2.786 19.434 1.00 76.88 202 ALA A O 1
ATOM 1586 N N . VAL A 1 203 ? -15.613 -2.284 17.252 1.00 76.88 203 VAL A N 1
ATOM 1587 C CA . VAL A 1 203 ? -15.061 -3.594 16.860 1.00 76.88 203 VAL A CA 1
ATOM 1588 C C . VAL A 1 203 ? -13.731 -3.858 17.568 1.00 76.88 203 VAL A C 1
ATOM 1590 O O . VAL A 1 203 ? -13.533 -4.932 18.140 1.00 76.88 203 VAL A O 1
ATOM 1593 N N . TRP A 1 204 ? -12.825 -2.878 17.582 1.00 74.94 204 TRP A N 1
ATOM 1594 C CA . TRP A 1 204 ? -11.524 -3.027 18.237 1.00 74.94 204 TRP A CA 1
ATOM 1595 C C . TRP A 1 204 ? -11.624 -3.107 19.759 1.00 74.94 204 TRP A C 1
ATOM 1597 O O . TRP A 1 204 ? -10.870 -3.855 20.375 1.00 74.94 204 TRP A O 1
ATOM 1607 N N . GLN A 1 205 ? -12.593 -2.428 20.372 1.00 74.88 205 GLN A N 1
ATOM 1608 C CA . GLN A 1 205 ? -12.892 -2.582 21.797 1.00 74.88 205 GLN A CA 1
ATOM 1609 C C . GLN A 1 205 ? -13.312 -4.010 22.151 1.00 74.88 205 GLN A C 1
ATOM 1611 O O . GLN A 1 205 ? -12.895 -4.527 23.186 1.00 74.88 205 GLN A O 1
ATOM 1616 N N . GLY A 1 206 ? -14.100 -4.665 21.292 1.00 72.88 206 GLY A N 1
ATOM 1617 C CA . GLY A 1 206 ? -14.408 -6.091 21.433 1.00 72.88 206 GLY A CA 1
ATOM 1618 C C . GLY A 1 206 ? -13.138 -6.943 21.411 1.00 72.88 206 GLY A C 1
ATOM 1619 O O . GLY A 1 206 ? -12.879 -7.693 22.349 1.00 72.88 206 GLY A O 1
ATOM 1620 N N . ARG A 1 207 ? -12.279 -6.729 20.409 1.00 72.31 207 ARG A N 1
ATOM 1621 C CA . ARG A 1 207 ? -11.016 -7.473 20.248 1.00 72.31 207 ARG A CA 1
ATOM 1622 C C . ARG A 1 207 ? -10.041 -7.285 21.409 1.00 72.31 207 ARG A C 1
ATOM 1624 O O . ARG A 1 207 ? -9.328 -8.215 21.761 1.00 72.31 207 ARG A O 1
ATOM 1631 N N . ILE A 1 208 ? -10.009 -6.111 22.037 1.00 70.00 208 ILE A N 1
ATOM 1632 C CA . ILE A 1 208 ? -9.160 -5.864 23.215 1.00 70.00 208 ILE A CA 1
ATOM 1633 C C . ILE A 1 208 ? -9.594 -6.704 24.403 1.00 70.00 208 ILE A C 1
ATOM 1635 O O . ILE A 1 208 ? -8.738 -7.190 25.137 1.00 70.00 208 ILE A O 1
ATOM 1639 N N . LYS A 1 209 ? -10.900 -6.900 24.594 1.00 64.56 209 LYS A N 1
ATOM 1640 C CA . LYS A 1 209 ? -11.399 -7.764 25.669 1.00 64.56 209 LYS A CA 1
ATOM 1641 C C . LYS A 1 209 ? -10.971 -9.220 25.472 1.00 64.56 209 LYS A C 1
ATOM 1643 O O . LYS A 1 209 ? -10.803 -9.926 26.456 1.00 64.56 209 LYS A O 1
ATOM 1648 N N . GLU A 1 210 ? -10.763 -9.640 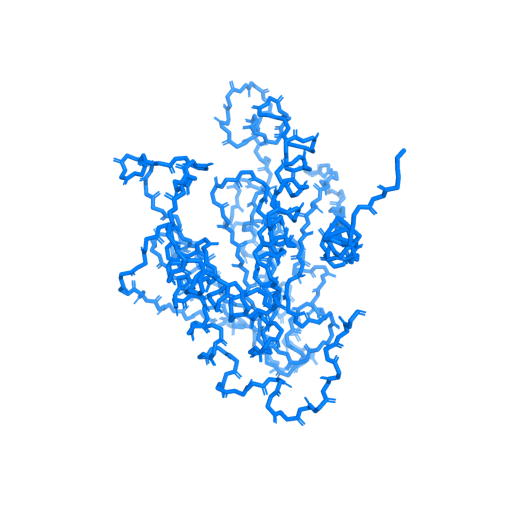24.226 1.00 63.69 210 GLU A N 1
ATOM 1649 C CA . GLU A 1 210 ? -10.362 -11.004 23.865 1.00 63.69 210 GLU A CA 1
ATOM 1650 C C . GLU A 1 210 ? -8.835 -11.197 23.839 1.00 63.69 210 GLU A C 1
ATOM 1652 O O . GLU A 1 210 ? -8.338 -12.220 24.301 1.00 63.69 210 GLU A O 1
ATOM 1657 N N . ALA A 1 211 ? -8.078 -10.220 23.323 1.00 66.81 211 ALA A N 1
ATOM 1658 C CA . ALA A 1 211 ? -6.641 -10.344 23.048 1.00 66.81 211 ALA A CA 1
ATOM 1659 C C . ALA A 1 211 ? -5.736 -9.427 23.897 1.00 66.81 211 ALA A C 1
ATOM 1661 O O . ALA A 1 211 ? -4.512 -9.545 23.836 1.00 66.81 211 ALA A O 1
ATOM 1662 N N . GLY A 1 212 ? -6.301 -8.483 24.655 1.00 66.12 212 GLY A N 1
ATOM 1663 C CA . GLY A 1 212 ? -5.576 -7.593 25.573 1.00 66.12 212 GLY A CA 1
ATOM 1664 C C . GLY A 1 212 ? -4.727 -6.487 24.928 1.00 66.12 212 GLY A C 1
ATOM 1665 O O . GLY A 1 212 ? -4.041 -5.760 25.645 1.00 66.12 212 GLY A O 1
ATOM 1666 N N . LYS A 1 213 ? -4.746 -6.327 23.598 1.00 69.75 213 LYS A N 1
ATOM 1667 C CA . LYS A 1 213 ? -3.865 -5.391 22.872 1.00 69.75 213 LYS A CA 1
ATOM 1668 C C . LYS A 1 213 ? -4.626 -4.226 22.259 1.00 69.75 213 LYS A C 1
ATOM 1670 O O . LYS A 1 213 ? -5.510 -4.439 21.434 1.00 69.75 213 LYS A O 1
ATOM 1675 N N . LYS A 1 214 ? -4.234 -2.999 22.612 1.00 74.62 214 LYS A N 1
ATOM 1676 C CA . LYS A 1 214 ? -4.777 -1.774 22.007 1.00 74.62 214 LYS A CA 1
ATOM 1677 C C . LYS A 1 214 ? -4.395 -1.669 20.533 1.00 74.62 214 LYS A C 1
ATOM 1679 O O . LYS A 1 214 ? -3.278 -2.019 20.159 1.00 74.62 214 LYS A O 1
ATOM 1684 N N . PHE A 1 215 ? -5.312 -1.134 19.732 1.00 77.75 215 PHE A N 1
ATOM 1685 C CA . PHE A 1 215 ? -5.051 -0.784 18.340 1.00 77.75 215 PHE A CA 1
ATOM 1686 C C . PHE A 1 215 ? -4.446 0.621 18.271 1.00 77.75 215 PHE A C 1
ATOM 1688 O O . PHE A 1 215 ? -4.986 1.551 18.869 1.00 77.75 215 PHE A O 1
ATOM 1695 N N . LYS A 1 216 ? -3.330 0.795 17.564 1.00 82.25 216 LYS A N 1
ATOM 1696 C CA . LYS A 1 216 ? -2.680 2.108 17.427 1.00 82.25 216 LYS A CA 1
ATOM 1697 C C . LYS A 1 216 ? -2.978 2.727 16.068 1.00 82.25 216 LYS A C 1
ATOM 1699 O O . LYS A 1 216 ? -2.829 2.071 15.042 1.00 82.25 216 LYS A O 1
ATOM 1704 N N . ILE A 1 217 ? -3.353 3.998 16.058 1.00 79.56 217 ILE A N 1
ATOM 1705 C CA . ILE A 1 217 ? -3.519 4.804 14.851 1.00 79.56 217 ILE A CA 1
ATOM 1706 C C . ILE A 1 217 ? -2.489 5.922 14.899 1.00 79.56 217 ILE A C 1
ATOM 1708 O O . ILE A 1 217 ? -2.565 6.794 15.757 1.00 79.56 217 ILE A O 1
ATOM 1712 N N . ASN A 1 218 ? -1.547 5.915 13.965 1.00 80.00 218 ASN A N 1
ATOM 1713 C CA . ASN A 1 218 ? -0.578 6.988 13.796 1.00 80.00 218 ASN A CA 1
ATOM 1714 C C . ASN A 1 218 ? -0.938 7.797 12.554 1.00 80.00 218 ASN A C 1
ATOM 1716 O O . ASN A 1 218 ? -1.069 7.242 11.466 1.00 80.00 218 ASN A O 1
ATOM 1720 N N . LEU A 1 219 ? -1.098 9.105 12.703 1.00 73.38 219 LEU A N 1
ATOM 1721 C CA . LEU A 1 219 ? -1.320 10.018 11.589 1.00 73.38 219 LEU A CA 1
ATOM 1722 C C . LEU A 1 219 ? 0.018 10.654 11.214 1.00 73.38 219 LEU A C 1
ATOM 1724 O O . LEU A 1 219 ? 0.600 11.377 12.022 1.00 73.38 219 LEU A O 1
ATOM 1728 N N . LYS A 1 220 ? 0.492 10.384 9.995 1.00 74.19 220 LYS A N 1
ATOM 1729 C CA . LYS A 1 220 ? 1.698 10.979 9.413 1.00 74.19 220 LYS A CA 1
ATOM 1730 C C . LYS A 1 220 ? 1.323 11.710 8.117 1.00 74.19 220 LYS A C 1
ATOM 1732 O O . LYS A 1 220 ? 0.990 11.076 7.120 1.00 74.19 220 LYS A O 1
ATOM 1737 N N . GLY A 1 221 ? 1.370 13.043 8.097 1.00 63.12 221 GLY A N 1
ATOM 1738 C CA . GLY A 1 221 ? 1.117 13.827 6.874 1.00 63.12 221 GLY A CA 1
ATOM 1739 C C . GLY A 1 221 ? 0.608 15.247 7.125 1.00 63.12 221 GLY A C 1
ATOM 1740 O O . GLY A 1 221 ? 0.523 15.693 8.266 1.00 63.12 221 GLY A O 1
ATOM 1741 N N . ILE A 1 222 ? 0.272 15.966 6.048 1.00 48.69 222 ILE A N 1
ATOM 1742 C CA . ILE A 1 222 ? -0.159 17.372 6.095 1.00 48.69 222 ILE A CA 1
ATOM 1743 C C . ILE A 1 222 ? -1.701 17.441 6.037 1.00 48.69 222 ILE A C 1
ATOM 1745 O O . ILE A 1 222 ? -2.307 17.505 4.975 1.00 48.69 222 ILE A O 1
ATOM 1749 N N . GLY A 1 223 ? -2.363 17.436 7.200 1.00 52.78 223 GLY A N 1
ATOM 1750 C CA . GLY A 1 223 ? -3.524 18.315 7.415 1.00 52.78 223 GLY A CA 1
ATOM 1751 C C . GLY A 1 223 ? -4.973 17.856 7.156 1.00 52.78 223 GLY A C 1
ATOM 1752 O O . GLY A 1 223 ? -5.841 18.723 7.225 1.00 52.78 223 GLY A O 1
ATOM 1753 N N . CYS A 1 224 ? -5.322 16.580 6.922 1.00 48.03 224 CYS A N 1
ATOM 1754 C CA . CYS A 1 224 ? -6.745 16.227 6.668 1.00 48.03 224 CYS A CA 1
ATOM 1755 C C . CYS A 1 224 ? -7.409 15.227 7.642 1.00 48.03 224 CYS A C 1
ATOM 1757 O O . CYS A 1 224 ? -8.632 15.221 7.761 1.00 48.03 224 CYS A O 1
ATOM 1759 N N . SER A 1 225 ? -6.657 14.415 8.392 1.00 54.06 225 SER A N 1
ATOM 1760 C CA . SER A 1 225 ? -7.230 13.316 9.198 1.00 54.06 225 SER A CA 1
ATOM 1761 C C . SER A 1 225 ? -7.385 13.608 10.697 1.00 54.06 225 SER A C 1
ATOM 1763 O O . SER A 1 225 ? -8.173 12.942 11.365 1.00 54.06 225 SER A O 1
ATOM 1765 N N . GLU A 1 226 ? -6.691 14.606 11.244 1.00 59.25 226 GLU A N 1
ATOM 1766 C CA . GLU A 1 226 ? -6.671 14.874 12.696 1.00 59.25 226 GLU A CA 1
ATOM 1767 C C . GLU A 1 226 ? -8.046 15.225 13.274 1.00 59.25 2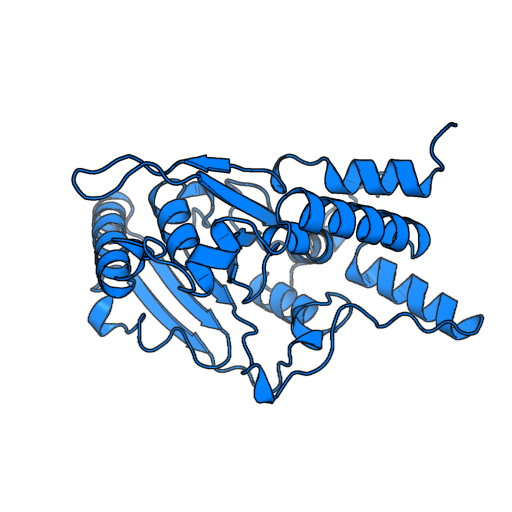26 GLU A C 1
ATOM 1769 O O . GLU A 1 226 ? -8.384 14.829 14.387 1.00 59.25 226 GLU A O 1
ATOM 1774 N N . LYS A 1 227 ? -8.889 15.919 12.500 1.00 58.78 227 LYS A N 1
ATOM 1775 C CA . LYS A 1 227 ? -10.249 16.274 12.937 1.00 58.78 227 LYS A CA 1
ATOM 1776 C C . LYS A 1 227 ? -11.150 15.046 13.109 1.00 58.78 227 LYS A C 1
ATOM 1778 O O . LYS A 1 227 ? -12.072 15.076 13.928 1.00 58.78 227 LYS A O 1
ATOM 1783 N N . CYS A 1 228 ? -10.896 13.980 12.351 1.00 59.09 228 CYS A N 1
ATOM 1784 C CA . CYS A 1 228 ? -11.666 12.736 12.394 1.00 59.09 228 CYS A CA 1
ATOM 1785 C C . CYS A 1 228 ? -11.131 11.766 13.453 1.00 59.09 228 CYS A C 1
ATOM 1787 O O . CYS A 1 228 ? -11.902 11.006 14.034 1.00 59.09 228 CYS A O 1
ATOM 1789 N N . TRP A 1 229 ? -9.832 11.836 13.737 1.00 65.25 229 TRP A N 1
ATOM 1790 C CA . TRP A 1 229 ? -9.125 10.936 14.639 1.00 65.25 229 TRP A CA 1
ATOM 1791 C C . TRP A 1 229 ? -8.535 11.720 15.808 1.00 65.25 229 TRP A C 1
ATOM 1793 O O . TRP A 1 229 ? -7.362 12.076 15.812 1.00 65.25 229 TRP A O 1
ATOM 1803 N N . SER A 1 230 ? -9.362 11.980 16.820 1.00 70.62 230 SER A N 1
ATOM 1804 C CA . SER A 1 230 ? -8.901 12.458 18.123 1.00 70.62 230 SER A CA 1
ATOM 1805 C C . SER A 1 230 ? -9.029 11.345 19.157 1.00 70.62 230 SER A C 1
ATOM 1807 O O . SER A 1 230 ? -9.955 10.531 19.097 1.00 70.62 230 SER A O 1
ATOM 1809 N N . GLN A 1 231 ? -8.144 11.334 20.157 1.00 76.25 231 GLN A N 1
ATOM 1810 C CA . GLN A 1 231 ? -8.218 10.356 21.248 1.00 76.25 231 GLN A CA 1
ATOM 1811 C C . GLN A 1 231 ? -9.602 10.354 21.925 1.00 76.25 231 GLN A C 1
ATOM 1813 O O . GLN A 1 231 ? -10.132 9.297 22.259 1.00 76.25 231 GLN A O 1
ATOM 1818 N N . SER A 1 232 ? -10.233 11.528 22.050 1.00 73.88 232 SER A N 1
ATOM 1819 C CA . SER A 1 232 ? -11.586 11.683 22.600 1.00 73.88 232 SER A CA 1
ATOM 1820 C C . SER A 1 232 ? -12.688 11.000 21.778 1.00 73.88 232 SER A C 1
ATOM 1822 O O . SER A 1 232 ? -13.713 10.630 22.343 1.00 73.88 232 SER A O 1
ATOM 1824 N N . LYS A 1 233 ? -12.489 10.799 20.468 1.00 71.19 233 LYS A N 1
ATOM 1825 C CA . LYS A 1 233 ? -13.459 10.159 19.562 1.00 71.19 233 LYS A CA 1
ATOM 1826 C C . LYS A 1 233 ? -13.266 8.644 19.433 1.00 71.19 233 LYS A C 1
ATOM 1828 O O . LYS A 1 233 ? -14.185 7.961 18.991 1.00 71.19 233 LYS A O 1
ATOM 1833 N N . CYS A 1 234 ? -12.104 8.112 19.822 1.00 70.12 234 CYS A N 1
ATOM 1834 C CA . CYS A 1 234 ? -11.731 6.714 19.560 1.00 70.12 234 CYS A CA 1
ATOM 1835 C C . CYS A 1 234 ? -11.868 5.778 20.782 1.00 70.12 234 CYS A C 1
ATOM 1837 O O . CYS A 1 234 ? -11.618 4.574 20.686 1.00 70.12 234 CYS A O 1
ATOM 1839 N N . GLY A 1 235 ? -12.300 6.307 21.931 1.00 72.56 235 GLY A N 1
ATOM 1840 C CA . GLY A 1 235 ? -12.467 5.542 23.170 1.00 72.56 235 GLY A CA 1
ATOM 1841 C C . GLY A 1 235 ? -11.140 5.042 23.763 1.00 72.56 235 GLY A C 1
ATOM 1842 O O . GLY A 1 235 ? -10.065 5.512 23.411 1.00 72.56 235 GLY A O 1
ATOM 1843 N N . SER A 1 236 ? -11.209 4.089 24.696 1.00 74.19 236 SER A N 1
ATOM 1844 C CA . SER A 1 236 ? -10.040 3.547 25.421 1.00 74.19 236 SER A CA 1
ATOM 1845 C C . SER A 1 236 ? -9.219 2.496 24.659 1.00 74.19 236 SER A C 1
ATOM 1847 O O . SER A 1 236 ? -8.125 2.130 25.096 1.00 74.19 236 SER A O 1
ATOM 1849 N N . GLY A 1 237 ? -9.765 1.976 23.562 1.00 67.25 237 GLY A N 1
ATOM 1850 C CA . GLY A 1 237 ? -9.243 0.821 22.847 1.00 67.25 237 GLY A CA 1
ATOM 1851 C C . GLY A 1 237 ? -8.366 1.173 21.653 1.00 67.25 237 GLY A C 1
ATOM 1852 O O . GLY A 1 237 ? -7.596 0.343 21.172 1.00 67.25 237 GLY A O 1
ATOM 1853 N N . ILE A 1 238 ? -8.447 2.421 21.208 1.00 78.19 238 ILE A N 1
ATOM 1854 C CA . ILE A 1 238 ? -7.581 2.963 20.176 1.00 78.19 238 ILE A CA 1
ATOM 1855 C C . ILE A 1 238 ? -6.674 4.000 20.820 1.00 78.19 238 ILE A C 1
ATOM 1857 O O . ILE A 1 238 ? -7.145 4.874 21.546 1.00 78.19 238 ILE A O 1
ATOM 1861 N N . GLU A 1 239 ? -5.384 3.907 20.544 1.00 81.69 239 GLU A N 1
ATOM 1862 C CA . GLU A 1 239 ? -4.400 4.929 20.888 1.00 81.69 239 GLU A CA 1
ATOM 1863 C C . GLU A 1 239 ? -4.075 5.735 19.629 1.00 81.69 239 GLU A C 1
ATOM 1865 O O . GLU A 1 239 ? -3.714 5.151 18.606 1.00 81.69 239 GLU A O 1
ATOM 1870 N N . VAL A 1 240 ? -4.242 7.058 19.686 1.00 79.69 240 VAL A N 1
ATOM 1871 C CA . VAL A 1 240 ? -4.007 7.943 18.537 1.00 79.69 240 VAL A CA 1
ATOM 1872 C C . VAL A 1 240 ? -2.713 8.731 18.729 1.00 79.69 240 VAL A C 1
ATOM 1874 O O . VAL A 1 240 ? -2.604 9.531 19.657 1.00 79.69 240 VAL A O 1
ATOM 1877 N N . GLY A 1 241 ? -1.757 8.532 17.823 1.00 79.25 241 GLY A N 1
ATOM 1878 C CA . GLY A 1 241 ? -0.542 9.331 17.680 1.00 79.25 241 GLY A CA 1
ATOM 1879 C C . GLY A 1 241 ? -0.631 10.260 16.469 1.00 79.25 241 GLY A C 1
ATOM 1880 O O . GLY A 1 241 ? -1.172 9.887 15.428 1.00 79.25 241 GLY A O 1
ATOM 1881 N N . VAL A 1 242 ? -0.094 11.474 16.588 1.00 73.00 242 VAL A N 1
ATOM 1882 C CA . VAL A 1 242 ? -0.032 12.447 15.487 1.00 73.00 242 VAL A CA 1
ATOM 1883 C C . VAL A 1 242 ? 1.397 12.943 15.349 1.00 73.00 242 VAL A C 1
ATOM 1885 O O . VAL A 1 242 ? 1.972 13.463 16.304 1.00 73.00 242 VAL A O 1
ATOM 1888 N N . GLU A 1 243 ? 1.957 12.811 14.153 1.00 71.56 243 GLU A N 1
ATOM 1889 C CA . GLU A 1 243 ? 3.293 13.288 13.826 1.00 71.56 243 GLU A CA 1
ATOM 1890 C C . GLU A 1 243 ? 3.226 14.195 12.593 1.00 71.56 243 GLU A C 1
ATOM 1892 O O . GLU A 1 243 ? 2.918 13.770 11.476 1.00 71.56 243 GLU A O 1
ATOM 1897 N N . HIS A 1 244 ? 3.521 15.476 12.813 1.00 63.88 244 HIS A N 1
ATOM 1898 C CA . HIS A 1 244 ? 3.585 16.469 11.751 1.00 63.88 244 HIS A CA 1
ATOM 1899 C C . HIS A 1 244 ? 4.953 16.413 11.083 1.00 63.88 244 HIS A C 1
ATOM 1901 O O . HIS A 1 244 ? 5.972 16.737 11.696 1.00 63.88 244 HIS A O 1
ATOM 1907 N N . MET A 1 245 ? 4.977 16.044 9.808 1.00 57.84 245 MET A N 1
ATOM 1908 C CA . MET A 1 245 ? 6.223 15.951 9.056 1.00 57.84 245 MET A CA 1
ATOM 1909 C C . MET A 1 245 ? 6.509 17.261 8.320 1.00 57.84 245 MET A C 1
ATOM 1911 O O . MET A 1 245 ? 5.636 17.831 7.665 1.00 57.84 245 MET A O 1
ATOM 1915 N N . LYS A 1 246 ? 7.750 17.750 8.431 1.00 47.88 246 LYS A N 1
ATOM 1916 C CA . LYS A 1 246 ? 8.229 18.931 7.702 1.00 47.88 246 LYS A CA 1
ATOM 1917 C C . LYS A 1 246 ? 8.695 18.519 6.298 1.00 47.88 246 LYS A C 1
ATOM 1919 O O . LYS A 1 246 ? 9.460 17.569 6.170 1.00 47.88 246 LYS A O 1
ATOM 1924 N N . CYS A 1 247 ? 8.297 19.284 5.279 1.00 44.75 247 CYS A N 1
ATOM 1925 C CA . CYS A 1 247 ? 8.831 19.233 3.907 1.00 44.75 247 CYS A CA 1
ATOM 1926 C C . CYS A 1 247 ? 8.531 17.966 3.081 1.00 44.75 247 CYS A C 1
ATOM 1928 O O . CYS A 1 247 ? 9.437 17.427 2.449 1.00 44.75 247 CYS A O 1
ATOM 1930 N N . ALA A 1 248 ? 7.275 17.519 3.034 1.00 50.75 248 ALA A N 1
ATOM 1931 C CA . ALA A 1 248 ? 6.822 16.584 2.004 1.00 50.75 248 ALA A CA 1
ATOM 1932 C C . ALA A 1 248 ? 6.021 17.345 0.935 1.00 50.75 248 ALA A C 1
ATOM 1934 O O . ALA A 1 248 ? 5.059 18.040 1.261 1.00 50.75 248 ALA A O 1
ATOM 1935 N N . ASP A 1 249 ? 6.434 17.223 -0.324 1.00 53.00 249 ASP A N 1
ATOM 1936 C CA . ASP A 1 249 ? 5.661 17.614 -1.507 1.00 53.00 249 ASP A CA 1
ATOM 1937 C C . ASP A 1 249 ? 5.142 16.359 -2.238 1.00 53.00 249 ASP A C 1
ATOM 1939 O O . ASP A 1 249 ? 5.459 15.222 -1.879 1.00 53.00 249 ASP A O 1
ATOM 1943 N N . HIS A 1 250 ? 4.283 16.537 -3.242 1.00 55.06 250 HIS A N 1
ATOM 1944 C CA . HIS A 1 250 ? 3.684 15.406 -3.957 1.00 55.06 250 HIS A CA 1
ATOM 1945 C C . HIS A 1 250 ? 4.747 14.495 -4.606 1.00 55.06 250 HIS A C 1
ATOM 1947 O O . HIS A 1 250 ? 4.629 13.271 -4.581 1.00 55.06 250 HIS A O 1
ATOM 1953 N N . ASP A 1 251 ? 5.826 15.075 -5.131 1.00 52.06 251 ASP A N 1
ATOM 1954 C CA . ASP A 1 251 ? 6.826 14.337 -5.905 1.00 52.06 251 ASP A CA 1
ATOM 1955 C C . ASP A 1 251 ? 7.746 13.499 -5.011 1.00 52.06 251 ASP A C 1
ATOM 1957 O O . ASP A 1 251 ? 8.058 12.348 -5.331 1.00 52.06 251 ASP A O 1
ATOM 1961 N N . SER A 1 252 ? 8.115 14.023 -3.839 1.00 55.91 252 SER A N 1
ATOM 1962 C CA . SER A 1 252 ? 8.895 13.288 -2.833 1.00 55.91 252 SER A CA 1
ATOM 1963 C C . SER A 1 252 ? 8.129 12.128 -2.188 1.00 55.91 252 SER A C 1
ATOM 1965 O O . SER A 1 252 ? 8.747 11.243 -1.595 1.00 55.91 252 SER A O 1
ATOM 1967 N N . THR A 1 253 ? 6.802 12.102 -2.319 1.00 56.34 253 THR A N 1
ATOM 1968 C CA . THR A 1 253 ? 5.925 11.080 -1.725 1.00 56.34 253 THR A CA 1
ATOM 1969 C C . THR A 1 253 ? 5.365 10.080 -2.738 1.00 56.34 253 THR A C 1
ATOM 1971 O O . THR A 1 253 ? 5.010 8.965 -2.352 1.00 56.34 253 THR A O 1
ATOM 1974 N N . ALA A 1 254 ? 5.322 10.439 -4.025 1.00 56.66 254 ALA A N 1
ATOM 1975 C CA . ALA A 1 254 ? 4.892 9.560 -5.112 1.00 56.66 254 ALA A CA 1
ATOM 1976 C C . ALA A 1 254 ? 6.033 8.702 -5.689 1.00 56.66 254 ALA A C 1
ATOM 1978 O O . ALA A 1 254 ? 5.785 7.582 -6.137 1.00 56.66 254 ALA A O 1
ATOM 1979 N N . ALA A 1 255 ? 7.277 9.200 -5.677 1.00 59.59 255 ALA A N 1
ATOM 1980 C CA . ALA A 1 255 ? 8.425 8.511 -6.264 1.00 59.59 255 ALA A CA 1
ATOM 1981 C C . ALA A 1 255 ? 9.364 7.919 -5.188 1.00 59.59 255 ALA A C 1
ATOM 1983 O O . ALA A 1 255 ? 10.033 8.675 -4.484 1.00 59.59 255 ALA A O 1
ATOM 1984 N N . PRO A 1 256 ? 9.518 6.584 -5.111 1.00 56.97 256 PRO A N 1
ATOM 1985 C CA . PRO A 1 256 ? 10.499 5.885 -4.263 1.00 56.97 256 PRO A CA 1
ATOM 1986 C C . PRO A 1 256 ? 11.946 6.367 -4.411 1.00 56.97 256 PRO A C 1
ATOM 1988 O O . PRO A 1 256 ? 12.724 6.333 -3.459 1.00 56.97 256 PRO A O 1
ATOM 1991 N N . SER A 1 257 ? 12.312 6.840 -5.606 1.00 53.25 257 SER A N 1
ATOM 1992 C CA . SER A 1 257 ? 13.624 7.432 -5.895 1.00 53.25 257 SER A CA 1
ATOM 1993 C C . SER A 1 257 ? 13.831 8.798 -5.228 1.00 53.25 257 SER A C 1
ATOM 1995 O O . SER A 1 257 ? 14.968 9.231 -5.028 1.00 53.25 257 SER A O 1
ATOM 1997 N N . GLY A 1 258 ? 12.748 9.484 -4.856 1.00 57.25 258 GLY A N 1
ATOM 1998 C CA . GLY A 1 258 ? 12.785 10.585 -3.909 1.00 57.25 258 GLY A CA 1
ATOM 1999 C C . GLY A 1 258 ? 13.045 9.994 -2.530 1.00 57.25 258 GLY A C 1
ATOM 2000 O O . GLY A 1 258 ? 12.169 9.365 -1.952 1.00 57.25 258 GLY A O 1
ATOM 2001 N N . ARG A 1 259 ? 14.260 10.178 -2.000 1.00 64.56 259 ARG A N 1
ATOM 2002 C CA . ARG A 1 259 ? 14.802 9.579 -0.754 1.00 64.56 259 ARG A CA 1
ATOM 2003 C C . ARG A 1 259 ? 13.896 9.607 0.492 1.00 64.56 259 ARG A C 1
ATOM 2005 O O . ARG A 1 259 ? 14.260 9.062 1.529 1.00 64.56 259 ARG A O 1
ATOM 2012 N N . TYR A 1 260 ? 12.770 10.300 0.446 1.00 71.25 260 TYR A N 1
ATOM 2013 C CA . TYR A 1 260 ? 11.814 10.421 1.528 1.00 71.25 260 TYR A CA 1
ATOM 2014 C C . TYR A 1 260 ? 11.066 9.112 1.827 1.00 71.25 260 TYR A C 1
ATOM 2016 O O . TYR A 1 260 ? 11.160 8.638 2.955 1.00 71.25 260 TYR A O 1
ATOM 2024 N N . ILE A 1 261 ? 10.397 8.492 0.844 1.00 75.81 261 ILE A N 1
ATOM 2025 C CA . ILE A 1 261 ? 9.622 7.254 1.076 1.00 75.81 261 ILE A CA 1
ATOM 2026 C C . ILE A 1 261 ? 10.518 6.123 1.591 1.00 75.81 261 ILE A C 1
ATOM 2028 O O . ILE A 1 261 ? 10.161 5.447 2.552 1.00 75.81 261 ILE A O 1
ATOM 2032 N N . GLY A 1 262 ? 11.717 5.976 1.018 1.00 77.06 262 GLY A N 1
ATOM 2033 C CA . GLY A 1 262 ? 12.703 5.005 1.497 1.00 77.06 262 GLY A CA 1
ATOM 2034 C C . GLY A 1 262 ? 13.089 5.218 2.964 1.00 77.06 262 GLY A C 1
ATOM 2035 O O . GLY A 1 262 ? 13.036 4.269 3.739 1.00 77.06 262 GLY A O 1
ATOM 2036 N N . ARG A 1 263 ? 13.391 6.461 3.371 1.00 79.94 263 ARG A N 1
ATOM 2037 C CA . ARG A 1 263 ? 13.702 6.786 4.777 1.00 79.94 263 ARG A CA 1
ATOM 2038 C C . ARG A 1 263 ? 12.519 6.547 5.706 1.00 79.94 263 ARG A C 1
ATOM 2040 O O . ARG A 1 263 ? 12.698 5.982 6.775 1.00 79.94 263 ARG A O 1
ATOM 2047 N N . MET A 1 264 ? 11.310 6.915 5.287 1.00 83.44 264 MET A N 1
ATOM 2048 C CA . MET A 1 264 ? 10.104 6.663 6.075 1.00 83.44 264 MET A CA 1
ATOM 2049 C C . MET A 1 264 ? 9.905 5.160 6.311 1.00 83.44 264 MET A C 1
ATOM 2051 O O . MET A 1 264 ? 9.615 4.743 7.430 1.00 83.44 264 MET A O 1
ATOM 2055 N N . PHE A 1 265 ? 10.082 4.332 5.278 1.00 87.94 265 PHE A N 1
ATOM 2056 C CA . PHE A 1 265 ? 9.993 2.879 5.425 1.00 87.94 265 PHE A CA 1
ATOM 2057 C C . PHE A 1 265 ? 11.114 2.316 6.287 1.00 87.94 265 PHE A C 1
ATOM 2059 O O . PHE A 1 265 ? 10.859 1.426 7.088 1.00 87.94 265 PHE A O 1
ATOM 2066 N N . GLU A 1 266 ? 12.330 2.839 6.159 1.00 85.69 266 GLU A N 1
ATOM 2067 C CA . GLU A 1 266 ? 13.459 2.458 7.001 1.00 85.69 266 GLU A CA 1
ATOM 2068 C C . GLU A 1 266 ? 13.200 2.752 8.483 1.00 85.69 266 GLU A C 1
ATOM 2070 O O . GLU A 1 266 ? 13.396 1.872 9.323 1.00 85.69 266 GLU A O 1
ATOM 2075 N N . GLU A 1 267 ? 12.714 3.952 8.803 1.00 84.31 267 GLU A N 1
ATOM 2076 C CA . GLU A 1 267 ? 12.371 4.365 10.166 1.00 84.31 267 GLU A CA 1
ATOM 2077 C C . GLU A 1 267 ? 11.259 3.488 10.753 1.00 84.31 267 GLU A C 1
ATOM 2079 O O . GLU A 1 267 ? 11.396 2.971 11.862 1.00 84.31 267 GLU A O 1
ATOM 2084 N N . ILE A 1 268 ? 10.181 3.271 9.993 1.00 85.25 268 ILE A N 1
ATOM 2085 C CA . ILE A 1 268 ? 9.039 2.447 10.421 1.00 85.25 268 ILE A CA 1
ATOM 2086 C C . ILE A 1 268 ? 9.447 0.974 10.559 1.00 85.25 268 ILE A C 1
ATOM 2088 O O . ILE A 1 268 ? 9.081 0.316 11.528 1.00 85.25 268 ILE A O 1
ATOM 2092 N N . GLY A 1 269 ? 10.252 0.463 9.630 1.00 82.88 269 GLY A N 1
ATOM 2093 C CA . GLY A 1 269 ? 10.798 -0.894 9.648 1.00 82.88 269 GLY A CA 1
ATOM 2094 C C . GLY A 1 269 ? 11.855 -1.140 10.731 1.00 82.88 269 GLY A C 1
ATOM 2095 O O . GLY A 1 269 ? 12.413 -2.237 10.819 1.00 82.88 269 GLY A O 1
ATOM 2096 N N . GLY A 1 270 ? 12.171 -0.133 11.554 1.00 80.38 270 GLY A N 1
ATOM 2097 C CA . GLY A 1 270 ? 13.141 -0.239 12.643 1.00 80.38 270 GLY A CA 1
ATOM 2098 C C . GLY A 1 270 ? 14.588 -0.397 12.167 1.00 80.38 270 GLY A C 1
ATOM 2099 O O . GLY A 1 270 ? 15.385 -1.049 12.843 1.00 80.38 270 GLY A O 1
ATOM 2100 N N . GLY A 1 271 ? 14.923 0.139 10.989 1.00 63.62 271 GLY A N 1
ATOM 2101 C CA . GLY A 1 271 ? 16.277 0.139 10.422 1.00 63.62 271 GLY A CA 1
ATOM 2102 C C . GLY A 1 271 ? 16.792 -1.227 9.953 1.00 63.62 271 GLY A C 1
ATOM 2103 O O . GLY A 1 271 ? 17.964 -1.356 9.600 1.00 63.62 271 GLY A O 1
ATOM 2104 N N . LYS A 1 272 ? 15.955 -2.274 9.942 1.00 57.75 272 LYS A N 1
ATOM 2105 C CA . LYS A 1 272 ? 16.352 -3.626 9.518 1.00 57.75 272 LYS A CA 1
ATOM 2106 C C . LYS A 1 272 ? 16.062 -3.825 8.031 1.00 57.75 272 LYS A C 1
ATOM 2108 O O . LYS A 1 272 ? 14.912 -3.944 7.624 1.00 57.75 272 LYS A O 1
ATOM 2113 N N . SER A 1 273 ? 17.113 -3.918 7.216 1.00 64.75 273 SER A N 1
ATOM 2114 C CA . SER A 1 273 ? 16.974 -4.326 5.813 1.00 64.75 273 SER A CA 1
ATOM 2115 C C . SER A 1 273 ? 16.783 -5.841 5.715 1.00 64.75 273 SER A C 1
ATOM 2117 O O . SER A 1 273 ? 17.669 -6.605 6.105 1.00 64.75 273 SER A O 1
ATOM 2119 N N . ARG A 1 274 ? 15.665 -6.290 5.135 1.00 67.31 274 ARG A N 1
ATOM 2120 C CA . ARG A 1 274 ? 15.409 -7.711 4.834 1.00 67.31 274 ARG A CA 1
ATOM 2121 C C . ARG A 1 274 ? 16.393 -8.285 3.811 1.00 67.31 274 ARG A C 1
ATOM 2123 O O . ARG A 1 274 ? 16.638 -9.486 3.812 1.00 67.31 274 ARG A O 1
ATOM 2130 N N . TYR A 1 275 ? 17.001 -7.433 2.987 1.00 60.25 275 TYR A N 1
ATOM 2131 C CA . TYR A 1 275 ? 18.045 -7.833 2.039 1.00 60.25 275 TYR A CA 1
ATOM 2132 C C . TYR A 1 275 ? 19.450 -7.896 2.661 1.00 60.25 275 TYR A C 1
ATOM 2134 O O . TYR A 1 275 ? 20.366 -8.399 2.022 1.00 60.25 275 TYR A O 1
ATOM 2142 N N . ALA A 1 276 ? 19.648 -7.403 3.892 1.00 51.84 276 ALA A N 1
ATOM 2143 C CA . ALA A 1 276 ? 20.941 -7.493 4.580 1.00 51.84 276 ALA A CA 1
ATOM 2144 C C . ALA A 1 276 ? 21.120 -8.818 5.343 1.00 51.84 276 ALA A C 1
ATOM 2146 O O . ALA A 1 276 ? 22.246 -9.265 5.543 1.00 51.84 276 ALA A O 1
ATOM 2147 N N . THR A 1 277 ? 20.024 -9.449 5.775 1.00 40.66 277 THR A N 1
ATOM 2148 C CA . THR A 1 277 ? 20.042 -10.685 6.579 1.00 40.66 277 THR A CA 1
ATOM 2149 C C . THR A 1 277 ? 19.754 -11.949 5.782 1.00 40.66 277 THR A C 1
ATOM 2151 O O . THR A 1 277 ? 20.025 -13.046 6.265 1.00 40.66 277 THR A O 1
ATOM 2154 N N . ALA A 1 278 ? 19.241 -11.823 4.563 1.00 39.62 278 ALA A N 1
ATOM 2155 C CA . ALA A 1 278 ? 18.955 -12.958 3.715 1.00 39.62 278 ALA A CA 1
ATOM 2156 C C . ALA A 1 278 ? 19.702 -12.804 2.393 1.00 39.62 278 ALA A C 1
ATOM 2158 O O . ALA A 1 278 ? 19.461 -11.865 1.637 1.00 39.62 278 ALA A O 1
ATOM 2159 N N . GLY A 1 279 ? 20.576 -13.768 2.099 1.00 34.62 279 GLY A N 1
ATOM 2160 C CA . GLY A 1 279 ? 21.049 -14.039 0.745 1.00 34.62 279 GLY A CA 1
ATOM 2161 C C . GLY A 1 279 ? 19.895 -14.535 -0.127 1.00 34.62 279 GLY A C 1
ATOM 2162 O O . GLY A 1 279 ? 19.919 -15.668 -0.602 1.00 34.62 279 GLY A O 1
ATOM 2163 N N . PHE A 1 280 ? 18.850 -13.720 -0.285 1.00 33.50 280 PHE A N 1
ATOM 2164 C CA . PHE A 1 280 ? 17.800 -13.969 -1.252 1.00 33.50 280 PHE A CA 1
ATOM 2165 C C . PHE A 1 280 ? 18.429 -13.816 -2.632 1.00 33.50 280 PHE A C 1
ATOM 2167 O O . PHE A 1 280 ? 19.000 -12.760 -2.923 1.00 33.50 280 PHE A O 1
ATOM 2174 N N . PRO A 1 281 ? 18.355 -14.844 -3.490 1.00 32.59 281 PRO A N 1
ATOM 2175 C CA . PRO A 1 281 ? 18.764 -14.668 -4.863 1.00 32.59 281 PRO A CA 1
ATOM 2176 C C . PRO A 1 281 ? 17.847 -13.601 -5.454 1.00 32.59 281 PRO A C 1
ATOM 2178 O O . PRO A 1 281 ? 16.621 -13.695 -5.334 1.00 32.59 281 PRO A O 1
ATOM 2181 N N . LEU A 1 282 ? 18.452 -12.586 -6.075 1.00 32.09 282 LEU A N 1
ATOM 2182 C CA . LEU A 1 282 ? 17.792 -11.800 -7.110 1.00 32.09 282 LEU A CA 1
ATOM 2183 C C . LEU A 1 282 ? 17.044 -12.810 -7.983 1.00 32.09 282 LEU A C 1
ATOM 2185 O O . LEU A 1 282 ? 17.679 -13.665 -8.604 1.00 32.09 282 LEU A O 1
ATOM 2189 N N . ARG A 1 283 ? 15.709 -12.799 -7.937 1.00 34.38 283 ARG A N 1
ATOM 2190 C CA . ARG A 1 283 ? 14.917 -13.593 -8.872 1.00 34.38 283 ARG A CA 1
ATOM 2191 C C . ARG A 1 283 ? 15.163 -12.971 -10.242 1.00 34.38 283 ARG A C 1
ATOM 2193 O O . ARG A 1 283 ? 14.622 -11.911 -10.532 1.00 34.38 283 ARG A O 1
ATOM 2200 N N . VAL A 1 284 ? 16.082 -13.594 -10.977 1.00 32.91 284 VAL A N 1
ATOM 2201 C CA . VAL A 1 284 ? 16.337 -13.386 -12.407 1.00 32.91 284 VAL A CA 1
ATOM 2202 C C . VAL A 1 284 ? 15.115 -13.822 -13.203 1.00 32.91 284 VAL A C 1
ATOM 2204 O O . VAL A 1 284 ? 14.482 -14.820 -12.786 1.00 32.91 284 VAL A O 1
#

Organism: NCBI:txid1763456

Sequence (284 aa):
MALSKPEVEANALIAPRKFHPIFVTPVTESRGALRITFAIAGAEEGEDVETIMFYGGMFGVRWQALWQDYLATKHGVRVLFIDRAGTIHGLNILTHHPHLLSPTSPNIIFFSPWVHQSITCVFMLGFASKLPDEKRDEEARCRDGYGIGVDVKHELDKRATKWVFTEQSAANDEARLCLKSVPGTGWLASEDLEGYARVVAAVWQGRIKEAGKKFKINLKGIGCSEKCWSQSKCGSGIEVGVEHMKCADHDSTAAPSGRYIGRMFEEIGGGKSRYATAGFPLRV

Radius of gyration: 19.54 Å; chains: 1; bounding box: 57×40×58 Å

pLDDT: mean 71.88, std 17.53, range [27.41, 96.5]

Foldseek 3Di:
DDDDPLLVLLCVLCPDCQLFDWDWFDDDPQDDIDIKTKHKAADDFQDQAAEEFEFEPDFLQSLLSSQQRVLSNQLRYIYMRIGPVRVLSVLRCCLVRVSSARPVAGEYEYDYQDDDVVVDPDDPDPDDDDDDVVQVVVQVLCCVRRVDGPSSVVSNCVVSVVCSCVVCVCPDLSVCLSVVPDPPSPPGCVVPLLVSLLVSLVSQVVVCVVPVHAYEYEYEYPDDCPVSDDPVSNPPRYHYHYDYDPDRHPVCVSHSSNVNSSVVSCVSSVNDGPVVPDPDPPPD

Secondary structure (DSSP, 8-state):
-PPPHHHHHHHHHH--GGGS-EEEPPPBTTB---EEEEEEEESPTT----EEEE--SSTTGGGGHHHHHHHHHHHT-EEEEE-TTTHHHHHHHHHH-GGGS-SSS-EEEEEE----GGG----S-------HHHHHHHHHHHHHHHSS-HHHHHHHHHHHHHHHHHHS-TTSHHHHHHHT-STT---GGGG-HHHHHHHHHHHHHHHHHHH--PEEEEEEESSSSTTT--HHHHTTTEEEEEE--SS--HHHHH-TTSHHHHHHHHHHTTT--HHHH-------